Protein AF-A0A1M6MNE1-F1 (afdb_monomer_lite)

Organism: NCBI:txid198092

Secondary structure (DSSP, 8-state):
----PPPPP--SPPPEEEEEEE-TT--HHHHHHHHHHHHHHHHHH--EEEE-GGG-EEEEE-HHHHHHHHHHHHHHTTTSSEEEEEEE---------S--SHHHHHHTS-GGGGEEEEEEEEE-GGG-EEEEEEEEEE-HHHHHHHH-GGG-STTHHHHHHHHHHHHHHHT----SS-EEEE--GGGGGG--TTEEEEE-GGGGGS--SS--EEE---HHHHHTS-GGG--SSEEEEE--GGGGGS-HHHHHHH-GGGEEEE---SHHHHHHHHHTT--EE-SHHHHHHHHHHHTS--

Foldseek 3Di:
DDPDDDDDDDDQAQKKKKKKAAAPPADVVLLVVLVVLLVVLCVPQNWDWDADPPSMIMTTHHPVSNVSSVVVNCVSCPPHRMDIDIGRPPPPPPPCPPPVDLLVLLVVDDLVQQKDKWFKWFADPPRDIDGQAIEIFGDLVSSCVSSDPVQPDPPSSVVSRQSSLLVCQQPDDDDPGQYEYAHEPVSPPRHDLSYAYEYEPVCQVPPDPHAHEYEAPDPVSLVVDQLLPRDHQAYEYEDDPCCVVDDLCSLVSNPQCRYAYEQQADDVSVVVSVVSVHGIYTHDVSVVSNVVVVPDDD

Radius of gyration: 25.52 Å; chains: 1; bounding box: 68×72×62 Å

Sequence (298 aa):
MIPVTHPAHEGPPPLGALLFRPGPGLAPEAHRVARALMEDAARNRGGRVSPEEGGTWRLVAAPPALDMARRTLSAVLHGRDAALVTEALASPAPEKPENSGPEALLRALPVESLLERRAILGFGPGGMPRPAGWRVLPSRKAIASALGKAWEGEPWQAHGWAVVARRAAERAAPEDAPLHLDLLPEALATTAPNLLPVLPPRALARPPAMPFAVDGPGLAALEMIDPANLPGLALHLAHDPALEALPADFWRALGPARVVLEGVADRAALEWGLAQGFARFTGPQADRLLAALRQRPR

pLDDT: mean 82.25, std 13.98, range [32.25, 94.12]

Structure (mmCIF, N/CA/C/O backbone):
data_AF-A0A1M6MNE1-F1
#
_entry.id   AF-A0A1M6MNE1-F1
#
loop_
_atom_site.group_PDB
_atom_site.id
_atom_site.type_symbol
_atom_site.label_atom_id
_atom_site.label_alt_id
_atom_site.label_comp_id
_atom_site.label_asym_id
_atom_site.label_entity_id
_atom_site.label_seq_id
_atom_site.pdbx_PDB_ins_code
_atom_site.Cartn_x
_atom_site.Cartn_y
_atom_site.Cartn_z
_atom_site.occupancy
_atom_site.B_iso_or_equiv
_atom_site.auth_seq_id
_atom_site.auth_comp_id
_atom_site.auth_asym_id
_atom_site.auth_atom_id
_atom_site.pdbx_PDB_model_num
ATOM 1 N N . MET A 1 1 ? -7.480 44.975 7.080 1.00 45.50 1 MET A N 1
ATOM 2 C CA . MET A 1 1 ? -7.764 43.534 7.257 1.00 45.50 1 MET A CA 1
ATOM 3 C C . MET A 1 1 ? -8.647 43.385 8.473 1.00 45.50 1 MET A C 1
ATOM 5 O O . MET A 1 1 ? -8.223 43.747 9.560 1.00 45.50 1 MET A O 1
ATOM 9 N N . ILE A 1 2 ? -9.883 42.948 8.267 1.00 32.25 2 ILE A N 1
ATOM 10 C CA . ILE A 1 2 ? -10.835 42.677 9.344 1.00 32.25 2 ILE A CA 1
ATOM 11 C C . ILE A 1 2 ? -10.605 41.216 9.759 1.00 32.25 2 ILE A C 1
ATOM 13 O O . ILE A 1 2 ? -10.602 40.361 8.871 1.00 32.25 2 ILE A O 1
ATOM 17 N N . PRO A 1 3 ? -10.371 40.899 11.044 1.00 34.59 3 PRO A N 1
ATOM 18 C CA . PRO A 1 3 ? -10.342 39.515 11.492 1.00 34.59 3 PRO A CA 1
ATOM 19 C C . PRO A 1 3 ? -11.753 38.942 11.340 1.00 34.59 3 PRO A C 1
ATOM 21 O O . PRO A 1 3 ? -12.695 39.395 11.986 1.00 34.59 3 PRO A O 1
ATOM 24 N N . VAL A 1 4 ? -11.901 37.980 10.433 1.00 33.91 4 VAL A N 1
ATOM 25 C CA . VAL A 1 4 ? -13.153 37.248 10.249 1.00 33.91 4 VAL A CA 1
ATOM 26 C C . VAL A 1 4 ? -13.301 36.306 11.437 1.00 33.91 4 VAL A C 1
ATOM 28 O O . VAL A 1 4 ? -12.525 35.368 11.610 1.00 33.91 4 VAL A O 1
ATOM 31 N N . THR A 1 5 ? -14.281 36.589 12.284 1.00 35.00 5 THR A N 1
ATOM 32 C CA . THR A 1 5 ? -14.744 35.688 13.332 1.00 35.00 5 THR A CA 1
ATOM 33 C C . THR A 1 5 ? -15.281 34.400 12.705 1.00 35.00 5 THR A C 1
ATOM 35 O O . THR A 1 5 ? -16.109 34.417 11.796 1.00 35.00 5 THR A O 1
ATOM 38 N N . HIS A 1 6 ? -14.753 33.279 13.194 1.00 37.25 6 HIS A N 1
ATOM 39 C CA . HIS A 1 6 ? -15.070 31.912 12.791 1.00 37.25 6 HIS A CA 1
ATOM 40 C C . HIS A 1 6 ? -16.574 31.585 12.896 1.00 37.25 6 HIS A C 1
ATOM 42 O O . HIS A 1 6 ? -17.157 31.823 13.956 1.00 37.25 6 HIS A O 1
ATOM 48 N N . PRO A 1 7 ? -17.191 30.937 11.887 1.00 41.22 7 PRO A N 1
ATOM 49 C CA . PRO A 1 7 ? -18.418 30.181 12.095 1.00 41.22 7 PRO A CA 1
ATOM 50 C C . PRO A 1 7 ? -18.105 28.858 12.814 1.00 41.22 7 PRO A C 1
ATOM 52 O O . PRO A 1 7 ? -17.057 28.241 12.611 1.00 41.22 7 PRO A O 1
ATOM 55 N N . ALA A 1 8 ? -19.017 28.485 13.707 1.00 39.22 8 ALA A N 1
ATOM 56 C CA . ALA A 1 8 ? -18.878 27.454 14.721 1.00 39.22 8 ALA A CA 1
ATOM 57 C C . ALA A 1 8 ? -18.531 26.051 14.191 1.00 39.22 8 ALA A C 1
ATOM 59 O O . ALA A 1 8 ? -18.945 25.624 13.117 1.00 39.22 8 ALA A O 1
ATOM 60 N N . HIS A 1 9 ? -17.778 25.350 15.038 1.00 42.25 9 HIS A N 1
ATOM 61 C CA . HIS A 1 9 ? -17.437 23.938 14.987 1.00 42.25 9 HIS A CA 1
ATOM 62 C C . HIS A 1 9 ? -18.661 23.020 14.888 1.00 42.25 9 HIS A C 1
ATOM 64 O O . HIS A 1 9 ? -19.526 23.059 15.756 1.00 42.25 9 HIS A O 1
ATOM 70 N N . GLU A 1 10 ? -18.621 22.059 13.969 1.00 39.00 10 GLU A N 1
ATOM 71 C CA . GLU A 1 10 ? -19.207 20.742 14.221 1.00 39.00 10 GLU A CA 1
ATOM 72 C C . GLU A 1 10 ? -18.045 19.755 14.349 1.00 39.00 10 GLU A C 1
ATOM 74 O O . GLU A 1 10 ? -17.409 19.366 13.368 1.00 39.00 10 GLU A O 1
ATOM 79 N N . GLY A 1 11 ? -17.685 19.445 15.597 1.00 48.72 11 GLY A N 1
ATOM 80 C CA . GLY A 1 11 ? -16.733 18.384 15.918 1.00 48.72 11 GLY A CA 1
ATOM 81 C C . GLY A 1 11 ? -17.265 17.002 15.510 1.00 48.72 11 GLY A C 1
ATOM 82 O O . GLY A 1 11 ? -18.372 16.898 14.976 1.00 48.72 11 GLY A O 1
ATOM 83 N N . PRO A 1 12 ? -16.506 15.915 15.754 1.00 53.56 12 PRO A N 1
ATOM 84 C CA . PRO A 1 12 ? -17.048 14.568 15.597 1.00 53.56 12 PRO A CA 1
ATOM 85 C C . PRO A 1 12 ? -18.380 14.466 16.358 1.00 53.56 12 PRO A C 1
ATOM 87 O O . PRO A 1 12 ? -18.472 14.993 17.472 1.00 53.56 12 PRO A O 1
ATOM 90 N N . PRO A 1 13 ? -19.418 13.844 15.764 1.00 57.91 13 PRO A N 1
ATOM 91 C CA . PRO A 1 13 ? -20.731 13.795 16.382 1.00 57.91 13 PRO A CA 1
ATOM 92 C C . PRO A 1 13 ? -20.594 13.157 17.767 1.00 57.91 13 PRO A C 1
ATOM 94 O O . PRO A 1 13 ? -19.872 12.161 17.899 1.00 57.91 13 PRO A O 1
ATOM 97 N N . PRO A 1 14 ? -21.245 13.722 18.795 1.00 68.31 14 PRO A N 1
ATOM 98 C CA . PRO A 1 14 ? -21.134 13.210 20.149 1.00 68.31 14 PRO A CA 1
ATOM 99 C C . PRO A 1 14 ? -21.486 11.722 20.157 1.00 68.31 14 PRO A C 1
ATOM 101 O O . PRO A 1 14 ? -22.489 11.297 19.573 1.00 68.31 14 PRO A O 1
ATOM 104 N N . LEU A 1 15 ? -20.625 10.918 20.783 1.00 78.44 15 LEU A N 1
ATOM 105 C CA . LEU A 1 15 ? -20.929 9.514 21.022 1.00 78.44 15 LEU A CA 1
ATOM 106 C C . LEU A 1 15 ? -22.104 9.446 21.999 1.00 78.44 15 LEU A C 1
ATOM 108 O O . LEU A 1 15 ? -22.145 10.181 22.982 1.00 78.44 15 LEU A O 1
ATOM 112 N N . GLY A 1 16 ? -23.051 8.555 21.738 1.00 84.00 16 GLY A N 1
ATOM 113 C CA . GLY A 1 16 ? -24.112 8.222 22.684 1.00 84.00 16 GLY A CA 1
ATOM 114 C C . GLY A 1 16 ? -23.910 6.818 23.241 1.00 84.00 16 GLY A C 1
ATOM 115 O O . GLY A 1 16 ? -23.095 6.041 22.728 1.00 84.00 16 GLY A O 1
ATOM 116 N N . ALA A 1 17 ? -24.678 6.477 24.270 1.00 88.62 17 ALA A N 1
ATOM 117 C CA . ALA A 1 17 ? -24.760 5.115 24.768 1.00 88.62 17 ALA A CA 1
ATOM 118 C C . ALA A 1 17 ? -26.183 4.563 24.628 1.00 88.62 17 ALA A C 1
ATOM 120 O O . ALA A 1 17 ? -27.170 5.233 24.928 1.00 88.62 17 ALA A O 1
ATOM 121 N N . LEU A 1 18 ? -26.280 3.310 24.192 1.00 90.25 18 LEU A N 1
ATOM 122 C CA . LEU A 1 18 ? -27.491 2.503 24.269 1.00 90.25 18 LEU A CA 1
ATOM 123 C C . LEU A 1 18 ? -27.262 1.403 25.304 1.00 90.25 18 LEU A C 1
ATOM 125 O O . LEU A 1 18 ? -26.374 0.564 25.144 1.00 90.25 18 LEU A O 1
ATOM 129 N N . LEU A 1 19 ? -28.069 1.415 26.357 1.00 91.12 19 LEU A N 1
ATOM 130 C CA . LEU A 1 19 ? -28.099 0.388 27.385 1.00 91.12 19 LEU A CA 1
ATOM 131 C C . LEU A 1 19 ? -29.235 -0.590 27.113 1.00 91.12 19 LEU A C 1
ATOM 133 O O . LEU A 1 19 ? -30.391 -0.195 26.954 1.00 91.12 19 LEU A O 1
ATOM 137 N N . PHE A 1 20 ? -28.895 -1.871 27.121 1.00 91.12 20 PHE A N 1
ATOM 138 C CA . PHE A 1 20 ? -29.834 -2.979 27.114 1.00 91.12 20 PHE A CA 1
ATOM 139 C C . PHE A 1 20 ? -29.844 -3.628 28.498 1.00 91.12 20 PHE A C 1
ATOM 141 O O . PHE A 1 20 ? -28.834 -4.187 28.931 1.00 91.12 20 PHE A O 1
ATOM 148 N N . ARG A 1 21 ? -30.989 -3.553 29.183 1.00 90.56 21 ARG A N 1
ATOM 149 C CA . ARG A 1 21 ? -31.213 -4.164 30.498 1.00 90.56 21 ARG A CA 1
ATOM 150 C C . ARG A 1 21 ? -32.190 -5.335 30.346 1.00 90.56 21 ARG A C 1
ATOM 152 O O . ARG A 1 21 ? -33.351 -5.086 30.002 1.00 90.56 21 ARG A O 1
ATOM 159 N N . PRO A 1 22 ? -31.756 -6.589 30.558 1.00 87.69 22 PRO A N 1
ATOM 160 C CA . PRO A 1 22 ? -32.672 -7.723 30.554 1.00 87.69 22 PRO A CA 1
ATOM 161 C C . PRO A 1 22 ? -33.594 -7.652 31.781 1.00 87.69 22 PRO A C 1
ATOM 163 O O . PRO A 1 22 ? -33.134 -7.367 32.885 1.00 87.69 22 PRO A O 1
ATOM 166 N N . GLY A 1 23 ? -34.891 -7.889 31.596 1.00 85.44 23 GLY A N 1
ATOM 167 C CA . GLY A 1 23 ? -35.832 -8.056 32.701 1.00 85.44 23 GLY A CA 1
ATOM 168 C C . GLY A 1 23 ? -35.730 -9.453 33.329 1.00 85.44 23 GLY A C 1
ATOM 169 O O . GLY A 1 23 ? -35.170 -10.369 32.715 1.00 85.44 23 GLY A O 1
ATOM 170 N N . PRO A 1 24 ? -36.263 -9.645 34.549 1.00 78.38 24 PRO A N 1
ATOM 171 C CA . PRO A 1 24 ? -36.166 -10.906 35.291 1.00 78.38 24 PRO A CA 1
ATOM 172 C C . PRO A 1 24 ? -36.763 -12.117 34.555 1.00 78.38 24 PRO A C 1
ATOM 174 O O . PRO A 1 24 ? -36.369 -13.247 34.838 1.00 78.38 24 PRO A O 1
ATOM 177 N N . GLY A 1 25 ? -37.686 -11.907 33.607 1.00 81.38 25 GLY A N 1
ATOM 178 C CA . GLY A 1 25 ? -38.293 -12.972 32.799 1.00 81.38 25 GLY A CA 1
ATOM 179 C C . GLY A 1 25 ? -37.662 -13.199 31.420 1.00 81.38 25 GLY A C 1
ATOM 180 O O . GLY A 1 25 ? -38.217 -13.957 30.617 1.00 81.38 25 GLY A O 1
ATOM 181 N N . LEU A 1 26 ? -36.554 -12.528 31.080 1.00 85.88 26 LEU A N 1
ATOM 182 C CA . LEU A 1 26 ? -35.990 -12.627 29.736 1.00 85.88 26 LEU A CA 1
ATOM 183 C C . LEU A 1 26 ? -35.306 -13.984 29.505 1.00 85.88 26 LEU A C 1
ATOM 185 O O . LEU A 1 26 ? -34.365 -14.356 30.199 1.00 85.88 26 LEU A O 1
ATOM 189 N N . ALA A 1 27 ? -35.741 -14.701 28.465 1.00 85.81 27 ALA A N 1
ATOM 190 C CA . ALA A 1 27 ? -35.130 -15.969 28.077 1.00 85.81 27 ALA A CA 1
ATOM 191 C C . ALA A 1 27 ? -33.634 -15.796 27.710 1.00 85.81 27 ALA A C 1
ATOM 193 O O . ALA A 1 27 ? -33.297 -14.844 26.990 1.00 85.81 27 ALA A O 1
ATOM 194 N N . PRO A 1 28 ? -32.739 -16.727 28.105 1.00 85.81 28 PRO A N 1
ATOM 195 C CA . PRO A 1 28 ? -31.307 -16.664 27.785 1.00 85.81 28 PRO A CA 1
ATOM 196 C C . PRO A 1 28 ? -31.010 -16.533 26.285 1.00 85.81 28 PRO A C 1
ATOM 198 O O . PRO A 1 28 ? -30.041 -15.886 25.883 1.00 85.81 28 PRO A O 1
ATOM 201 N N . GLU A 1 29 ? -31.851 -17.116 25.430 1.00 87.69 29 GLU A N 1
ATOM 202 C CA . GLU A 1 29 ? -31.762 -16.992 23.975 1.00 87.69 29 GLU A CA 1
ATOM 203 C C . GLU A 1 29 ? -31.942 -15.541 23.526 1.00 87.69 29 GLU A C 1
ATOM 205 O O . GLU A 1 29 ? -31.147 -15.047 22.729 1.00 87.69 29 GLU A O 1
ATOM 210 N N . ALA A 1 30 ? -32.939 -14.838 24.070 1.00 84.56 30 ALA A N 1
ATOM 211 C CA . ALA A 1 30 ? -33.205 -13.442 23.732 1.00 84.56 30 ALA A CA 1
ATOM 212 C C . ALA A 1 30 ? -32.068 -12.525 24.208 1.00 84.56 30 ALA A C 1
ATOM 214 O O . ALA A 1 30 ? -31.693 -11.592 23.500 1.00 84.56 30 ALA A O 1
ATOM 215 N N . HIS A 1 31 ? -31.452 -12.840 25.353 1.00 85.75 31 HIS A N 1
ATOM 216 C CA . HIS A 1 31 ? -30.249 -12.155 25.838 1.00 85.75 31 HIS A CA 1
ATOM 217 C C . HIS A 1 31 ? -29.061 -12.343 24.886 1.00 85.75 31 HIS A C 1
ATOM 219 O O . HIS A 1 31 ? -28.411 -11.367 24.507 1.00 85.75 31 HIS A O 1
ATOM 225 N N . ARG A 1 32 ? -28.798 -13.580 24.438 1.00 90.06 32 ARG A N 1
ATOM 226 C CA . ARG A 1 32 ? -27.724 -13.875 23.470 1.00 90.06 32 ARG A CA 1
ATOM 227 C C . ARG A 1 32 ? -27.941 -13.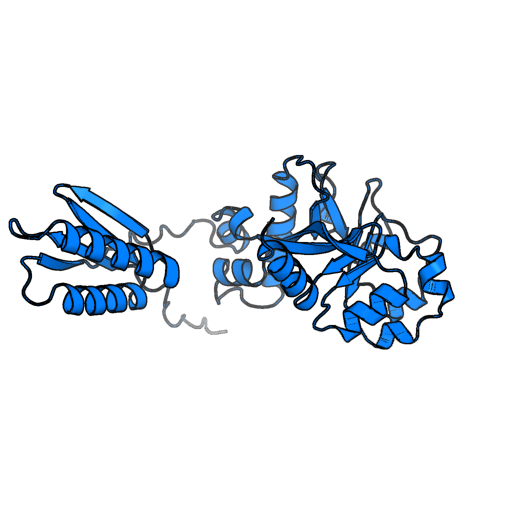158 22.138 1.00 90.06 32 ARG A C 1
ATOM 229 O O . ARG A 1 32 ? -26.989 -12.604 21.591 1.00 90.06 32 ARG A O 1
ATOM 236 N N . VAL A 1 33 ? -29.179 -13.132 21.644 1.00 89.94 33 VAL A N 1
ATOM 237 C CA . VAL A 1 33 ? -29.527 -12.421 20.406 1.00 89.94 33 VAL A CA 1
ATOM 238 C C . VAL A 1 33 ? -29.339 -10.913 20.572 1.00 89.94 33 VAL A C 1
ATOM 240 O O . VAL A 1 33 ? -28.713 -10.290 19.718 1.00 89.94 33 VAL A O 1
ATOM 243 N N . ALA A 1 34 ? -29.797 -10.325 21.681 1.00 87.94 34 ALA A N 1
ATOM 244 C CA . ALA A 1 34 ? -29.609 -8.899 21.950 1.00 87.94 34 ALA A CA 1
ATOM 245 C C . ALA A 1 34 ? -28.122 -8.510 21.973 1.00 87.94 34 ALA A C 1
ATOM 247 O O . ALA A 1 34 ? -27.717 -7.543 21.325 1.00 87.94 34 ALA A O 1
ATOM 248 N N . ARG A 1 35 ? -27.287 -9.319 22.637 1.00 91.56 35 ARG A N 1
ATOM 249 C CA . ARG A 1 35 ? -25.831 -9.139 22.646 1.00 91.56 35 ARG A CA 1
ATOM 250 C C . ARG A 1 35 ? -25.240 -9.195 21.235 1.00 91.56 35 ARG A C 1
ATOM 252 O O . ARG A 1 35 ? -24.494 -8.293 20.861 1.00 91.56 35 ARG A O 1
ATOM 259 N N . ALA A 1 36 ? -25.581 -10.221 20.455 1.00 91.75 36 ALA A N 1
ATOM 260 C CA . ALA A 1 36 ? -25.059 -10.391 19.099 1.00 91.75 36 ALA A CA 1
ATOM 261 C C . ALA A 1 36 ? -25.405 -9.195 18.196 1.00 91.75 36 ALA A C 1
ATOM 263 O O . ALA A 1 36 ? -24.564 -8.740 17.426 1.00 91.75 36 ALA A O 1
ATOM 264 N N . LEU A 1 37 ? -26.611 -8.636 18.340 1.00 91.19 37 LEU A N 1
ATOM 265 C CA . LEU A 1 37 ? -27.045 -7.449 17.599 1.00 91.19 37 LEU A CA 1
ATOM 266 C C . LEU A 1 37 ? -26.276 -6.182 17.999 1.00 91.19 37 LEU A C 1
ATOM 268 O O . LEU A 1 37 ? -25.942 -5.370 17.137 1.00 91.19 37 LEU A O 1
ATOM 272 N N . MET A 1 38 ? -25.965 -6.007 19.287 1.00 90.44 38 MET A N 1
ATOM 273 C CA . MET A 1 38 ? -25.132 -4.889 19.749 1.00 90.44 38 MET A CA 1
ATOM 274 C C . MET A 1 38 ? -23.690 -5.015 19.242 1.00 90.44 38 MET A C 1
ATOM 276 O O . MET A 1 38 ? -23.106 -4.024 18.801 1.00 90.44 38 MET A O 1
ATOM 280 N N . GLU A 1 39 ? -23.120 -6.224 19.276 1.00 92.31 39 GLU A N 1
ATOM 281 C CA . GLU A 1 39 ? -21.768 -6.499 18.769 1.00 92.31 39 GLU A CA 1
ATOM 282 C C . GLU A 1 39 ? -21.679 -6.300 17.248 1.00 92.31 39 GLU A C 1
ATOM 284 O O . GLU A 1 39 ? -20.703 -5.726 16.759 1.00 92.31 39 GLU A O 1
ATOM 289 N N . ASP A 1 40 ? -22.706 -6.713 16.500 1.00 90.38 40 ASP A N 1
ATOM 290 C CA . ASP A 1 40 ? -22.797 -6.488 15.055 1.00 90.38 40 ASP A CA 1
ATOM 291 C C . ASP A 1 40 ? -22.893 -4.993 14.715 1.00 90.38 40 ASP A C 1
ATOM 293 O O . ASP A 1 40 ? -22.165 -4.498 13.848 1.00 90.38 40 ASP A O 1
ATOM 297 N N . ALA A 1 41 ? -23.707 -4.237 15.462 1.00 85.88 41 ALA A N 1
ATOM 298 C CA . ALA A 1 41 ? -23.804 -2.791 15.296 1.00 85.88 41 ALA A CA 1
ATOM 299 C C . ALA A 1 41 ? -22.460 -2.085 15.544 1.00 85.88 41 ALA A C 1
ATOM 301 O O . ALA A 1 41 ? -22.058 -1.240 14.739 1.00 85.88 41 ALA A O 1
ATOM 302 N N . ALA A 1 42 ? -21.735 -2.468 16.602 1.00 85.69 42 ALA A N 1
ATOM 303 C CA . ALA A 1 42 ? -20.398 -1.945 16.885 1.00 85.69 42 ALA A CA 1
ATOM 304 C C . ALA A 1 42 ? -19.384 -2.298 15.785 1.00 85.69 42 ALA A C 1
ATOM 306 O O . ALA A 1 42 ? -18.596 -1.443 15.377 1.00 85.69 42 ALA A O 1
ATOM 307 N N . ARG A 1 43 ? -19.418 -3.532 15.266 1.00 87.69 43 ARG A N 1
ATOM 308 C CA . ARG A 1 43 ? -18.492 -3.999 14.223 1.00 87.69 43 ARG A CA 1
ATOM 309 C C . ARG A 1 43 ? -18.717 -3.295 12.886 1.00 87.69 43 ARG A C 1
ATOM 311 O O . ARG A 1 43 ? -17.753 -2.877 12.252 1.00 87.69 43 ARG A O 1
ATOM 318 N N . ASN A 1 44 ? -19.973 -3.156 12.462 1.00 80.38 44 ASN A N 1
ATOM 319 C CA . ASN A 1 44 ? -20.308 -2.668 11.121 1.00 80.38 44 ASN A CA 1
ATOM 320 C C . ASN A 1 44 ? -20.349 -1.139 11.014 1.00 80.38 44 ASN A C 1
ATOM 322 O O . ASN A 1 44 ? -20.185 -0.594 9.922 1.00 80.38 44 ASN A O 1
ATOM 326 N N . ARG A 1 45 ? -20.608 -0.430 12.120 1.00 78.50 45 ARG A N 1
ATOM 327 C CA . ARG A 1 45 ? -20.809 1.032 12.120 1.00 78.50 45 ARG A CA 1
ATOM 328 C C . ARG A 1 45 ? -19.882 1.783 13.075 1.00 78.50 45 ARG A C 1
ATOM 330 O O . ARG A 1 45 ? -19.992 3.003 13.178 1.00 78.50 45 ARG A O 1
ATOM 337 N N . GLY A 1 46 ? -18.953 1.070 13.709 1.00 75.62 46 GLY A N 1
ATOM 338 C CA . GLY A 1 46 ? -18.051 1.613 14.714 1.00 75.62 46 GLY A CA 1
ATOM 339 C C . GLY A 1 46 ? -18.729 1.730 16.077 1.00 75.62 46 GLY A C 1
ATOM 340 O O . GLY A 1 46 ? -19.903 2.079 16.189 1.00 75.62 46 GLY A O 1
ATOM 341 N N . GLY A 1 47 ? -17.977 1.429 17.129 1.00 87.75 47 GLY A N 1
ATOM 342 C CA . GLY A 1 47 ? -18.443 1.492 18.508 1.00 87.75 47 GLY A CA 1
ATOM 343 C C . GLY A 1 47 ? -17.778 0.435 19.377 1.00 87.75 47 GLY A C 1
ATOM 344 O O . GLY A 1 47 ? -16.943 -0.345 18.914 1.00 87.75 47 GLY A O 1
ATOM 345 N N . ARG A 1 48 ? -18.160 0.405 20.650 1.00 89.75 48 ARG A N 1
ATOM 346 C CA . ARG A 1 48 ? -17.696 -0.591 21.616 1.00 89.75 48 ARG A CA 1
ATOM 347 C C . ARG A 1 48 ? -18.878 -1.113 22.415 1.00 89.75 48 ARG A C 1
ATOM 349 O O . ARG A 1 48 ? -19.694 -0.330 22.893 1.00 89.75 48 ARG A O 1
ATOM 356 N N . VAL A 1 49 ? -18.935 -2.431 22.564 1.00 90.94 49 VAL A N 1
ATOM 357 C CA . VAL A 1 49 ? -19.866 -3.100 23.472 1.00 90.94 49 VAL A CA 1
ATOM 358 C C . VAL A 1 49 ? -19.114 -3.496 24.734 1.00 90.94 49 VAL A C 1
ATOM 360 O O . VAL A 1 49 ? -18.027 -4.070 24.647 1.00 90.94 49 VAL A O 1
ATOM 363 N N . SER A 1 50 ? -19.678 -3.192 25.898 1.00 90.94 50 SER A N 1
ATOM 364 C CA . SER A 1 50 ? -19.165 -3.635 27.193 1.00 90.94 50 SER A CA 1
ATOM 365 C C . SER A 1 50 ? -20.282 -4.262 28.029 1.00 90.94 50 SER A C 1
ATOM 367 O O . SER A 1 50 ? -21.415 -3.770 27.999 1.00 90.94 50 SER A O 1
ATOM 369 N N . PRO A 1 51 ? -19.992 -5.353 28.757 1.00 90.94 51 PRO A N 1
ATOM 370 C CA . PRO A 1 51 ? -20.887 -5.829 29.798 1.00 90.94 51 PRO A CA 1
ATOM 371 C C . PRO A 1 51 ? -20.872 -4.851 30.980 1.00 90.94 51 PRO A C 1
ATOM 373 O O . PRO A 1 51 ? -19.840 -4.255 31.284 1.00 90.94 51 PRO A O 1
ATOM 376 N N . GLU A 1 52 ? -22.016 -4.718 31.634 1.00 87.25 52 GLU A N 1
ATOM 377 C CA . GLU A 1 52 ? -22.222 -3.993 32.889 1.00 87.25 52 GLU A CA 1
ATOM 378 C C . GLU A 1 52 ? -22.761 -4.979 33.944 1.00 87.25 52 GLU A C 1
ATOM 380 O O . GLU A 1 52 ? -23.080 -6.138 33.643 1.00 87.25 52 GLU A O 1
ATOM 385 N N . GLU A 1 53 ? -22.877 -4.536 35.195 1.00 80.88 53 GLU A N 1
ATOM 386 C CA . GLU A 1 53 ? -23.430 -5.363 36.270 1.00 80.88 53 GLU A CA 1
ATOM 387 C C . GLU A 1 53 ? -24.872 -5.830 35.972 1.00 80.88 53 GLU A C 1
ATOM 389 O O . GLU A 1 53 ? -25.650 -5.189 35.255 1.00 80.88 53 GLU A O 1
ATOM 394 N N . GLY A 1 54 ? -25.235 -7.001 36.505 1.00 80.06 54 GLY A N 1
ATOM 395 C CA . GLY A 1 54 ? -26.587 -7.556 36.367 1.00 80.06 54 GLY A CA 1
ATOM 396 C C . GLY A 1 54 ? -26.951 -8.051 34.960 1.00 80.06 54 GLY A C 1
ATOM 397 O O . GLY A 1 54 ? -28.130 -8.124 34.628 1.00 80.06 54 GLY A O 1
ATOM 398 N N . GLY A 1 55 ? -25.969 -8.373 34.108 1.00 82.56 55 GLY A N 1
ATOM 399 C CA . GLY A 1 55 ? -26.218 -8.879 32.747 1.00 82.56 55 GLY A CA 1
ATOM 400 C C . GLY A 1 55 ? -26.635 -7.799 31.741 1.00 82.56 55 GLY A C 1
ATOM 401 O O . GLY A 1 55 ? -27.036 -8.119 30.616 1.00 82.56 55 GLY A O 1
ATOM 402 N N . THR A 1 56 ? -26.521 -6.532 32.139 1.00 87.88 56 THR A N 1
ATOM 403 C CA . THR A 1 56 ? -26.736 -5.361 31.291 1.00 87.88 56 THR A CA 1
ATOM 404 C C . THR A 1 56 ? -25.622 -5.255 30.252 1.00 87.88 56 THR A C 1
ATOM 406 O O . THR A 1 56 ? -24.468 -5.593 30.515 1.00 87.88 56 THR A O 1
ATOM 409 N N . TRP A 1 57 ? -25.958 -4.765 29.062 1.00 89.94 57 TRP A N 1
ATOM 410 C CA . TRP A 1 57 ? -24.985 -4.484 28.010 1.00 89.94 57 TRP A CA 1
ATOM 411 C C . TRP A 1 57 ? -25.049 -3.020 27.606 1.00 89.94 57 TRP A C 1
ATOM 413 O O . TRP A 1 57 ? -26.133 -2.446 27.483 1.00 89.94 57 TRP A O 1
ATOM 423 N N . ARG A 1 58 ? -23.883 -2.426 27.358 1.00 92.19 58 ARG A N 1
ATOM 424 C CA . ARG A 1 58 ? -23.743 -1.043 26.907 1.00 92.19 58 ARG A CA 1
ATOM 425 C C . ARG A 1 58 ? -23.088 -1.001 25.538 1.00 92.19 58 ARG A C 1
ATOM 427 O O . ARG A 1 58 ? -22.002 -1.540 25.362 1.00 92.19 58 ARG A O 1
ATOM 434 N N . LEU A 1 59 ? -23.735 -0.343 24.582 1.00 90.25 59 LEU A N 1
ATOM 435 C CA . LEU A 1 59 ? -23.166 0.008 23.283 1.00 90.25 59 LEU A CA 1
ATOM 436 C C . LEU A 1 59 ? -22.843 1.500 23.285 1.00 90.25 59 LEU A C 1
ATOM 438 O O . LEU A 1 59 ? -23.755 2.316 23.385 1.00 90.25 59 LEU A O 1
ATOM 442 N N . VAL A 1 60 ? -21.568 1.849 23.133 1.00 90.62 60 VAL A N 1
ATOM 443 C CA . VAL A 1 60 ? -21.111 3.230 22.926 1.00 90.62 60 VAL A CA 1
ATOM 444 C C . VAL A 1 60 ? -20.747 3.404 21.459 1.00 90.62 60 VAL A C 1
ATOM 446 O O . VAL A 1 60 ? -19.837 2.729 20.970 1.00 90.62 60 VAL A O 1
ATOM 449 N N . ALA A 1 61 ? -21.464 4.269 20.743 1.00 87.44 61 ALA A N 1
ATOM 450 C CA . ALA A 1 61 ? -21.292 4.439 19.301 1.00 87.44 61 ALA A CA 1
ATOM 451 C C . ALA A 1 61 ? -21.782 5.810 18.801 1.00 87.44 61 ALA A C 1
ATOM 453 O O . ALA A 1 61 ? -22.374 6.592 19.546 1.00 87.44 61 ALA A O 1
ATOM 454 N N . ALA A 1 62 ? -21.538 6.099 17.520 1.00 84.06 62 ALA A N 1
ATOM 455 C CA . ALA A 1 62 ? -22.089 7.278 16.854 1.00 84.06 62 ALA A CA 1
ATOM 456 C C . ALA A 1 62 ? -23.619 7.147 16.656 1.00 84.06 62 ALA A C 1
ATOM 458 O O . ALA A 1 62 ? -24.118 6.020 16.536 1.00 84.06 62 ALA A O 1
ATOM 459 N N . PRO A 1 63 ? -24.374 8.261 16.539 1.00 84.38 63 PRO A N 1
ATOM 460 C CA . PRO A 1 63 ? -25.841 8.237 16.474 1.00 84.38 63 PRO A CA 1
ATOM 461 C C . PRO A 1 63 ? -26.446 7.258 15.445 1.00 84.38 63 PRO A C 1
ATOM 463 O O . PRO A 1 63 ? -27.347 6.505 15.820 1.00 84.38 63 PRO A O 1
ATOM 466 N N . PRO A 1 64 ? -25.922 7.130 14.203 1.00 81.50 64 PRO A N 1
ATOM 467 C CA . PRO A 1 64 ? -26.479 6.185 13.228 1.00 81.50 64 PRO A CA 1
ATOM 468 C C . PRO A 1 64 ? -26.393 4.713 13.663 1.00 81.50 64 PRO A C 1
ATOM 470 O O . PRO A 1 64 ? -27.272 3.913 13.335 1.00 81.50 64 PRO A O 1
ATOM 473 N N . ALA A 1 65 ? -25.338 4.344 14.397 1.00 83.12 65 ALA A N 1
ATOM 474 C CA . ALA A 1 65 ? -25.151 2.990 14.914 1.00 83.12 65 ALA A CA 1
ATOM 475 C C . ALA A 1 65 ? -26.118 2.700 16.070 1.00 83.12 65 ALA A C 1
ATOM 477 O O . ALA A 1 65 ? -26.707 1.619 16.123 1.00 83.12 65 ALA A O 1
ATOM 478 N N . LEU A 1 66 ? -26.331 3.683 16.952 1.00 86.94 66 LEU A N 1
ATOM 479 C CA . LEU A 1 66 ? -27.279 3.584 18.065 1.00 86.94 66 LEU A CA 1
ATOM 480 C C . LEU A 1 66 ? -28.723 3.484 17.566 1.00 86.94 66 LEU A C 1
ATOM 482 O O . LEU A 1 66 ? -29.475 2.640 18.048 1.00 86.94 66 LEU A O 1
ATOM 486 N N . ASP A 1 67 ? -29.099 4.279 16.562 1.00 85.38 67 ASP A N 1
ATOM 487 C CA . ASP A 1 67 ? -30.440 4.241 15.968 1.00 85.38 67 ASP A CA 1
ATOM 488 C C . ASP A 1 67 ? -30.739 2.911 15.275 1.00 85.38 67 ASP A C 1
ATOM 490 O O . ASP A 1 67 ? -31.869 2.412 15.315 1.00 85.38 67 ASP A O 1
ATOM 494 N N . MET A 1 68 ? -29.737 2.329 14.614 1.00 86.12 68 MET A N 1
ATOM 495 C CA . MET A 1 68 ? -29.846 0.996 14.030 1.00 86.12 68 MET A CA 1
ATOM 496 C C . MET A 1 68 ? -30.010 -0.059 15.125 1.00 86.12 68 MET A C 1
ATOM 498 O O . MET A 1 68 ? -30.993 -0.797 15.102 1.00 86.12 68 MET A O 1
ATOM 502 N N . ALA A 1 69 ? -29.100 -0.087 16.104 1.00 88.12 69 ALA A N 1
ATOM 503 C CA . ALA A 1 69 ? -29.145 -1.042 17.208 1.00 88.12 69 ALA A CA 1
ATOM 504 C C . ALA A 1 69 ? -30.480 -0.967 17.959 1.00 88.12 69 ALA A C 1
ATOM 506 O O . ALA A 1 69 ? -31.109 -1.997 18.188 1.00 88.12 69 ALA A O 1
ATOM 507 N N . ARG A 1 70 ? -30.967 0.245 18.257 1.00 90.06 70 ARG A N 1
ATOM 508 C CA . ARG A 1 70 ? -32.261 0.465 18.911 1.00 90.06 70 ARG A CA 1
ATOM 509 C C . ARG A 1 70 ? -33.409 -0.116 18.093 1.00 90.06 70 ARG A C 1
ATOM 511 O O . ARG A 1 70 ? -34.196 -0.877 18.640 1.00 90.06 70 ARG A O 1
ATOM 518 N N . ARG A 1 71 ? -33.501 0.199 16.795 1.00 89.25 71 ARG A N 1
ATOM 519 C CA . ARG A 1 71 ? -34.581 -0.316 15.932 1.00 89.25 71 ARG A CA 1
ATOM 520 C C . ARG A 1 71 ? -34.576 -1.838 15.857 1.00 89.25 71 ARG A C 1
ATOM 522 O O . ARG A 1 71 ? -35.627 -2.452 16.023 1.00 89.25 71 ARG A O 1
ATOM 529 N N . THR A 1 72 ? -33.407 -2.441 15.652 1.00 88.75 72 THR A N 1
ATOM 530 C CA . THR A 1 72 ? -33.289 -3.897 15.535 1.00 88.75 72 THR A CA 1
ATOM 531 C C . THR A 1 72 ? -33.601 -4.593 16.859 1.00 88.75 72 THR A C 1
ATOM 533 O O . THR A 1 72 ? -34.352 -5.565 16.875 1.00 88.75 72 THR A O 1
ATOM 536 N N . LEU A 1 73 ? -33.101 -4.067 17.982 1.00 88.56 73 LEU A N 1
ATOM 537 C CA . LEU A 1 73 ? -33.400 -4.604 19.311 1.00 88.56 73 LEU A CA 1
ATOM 538 C C . LEU A 1 73 ? -34.881 -4.455 19.661 1.00 88.56 73 LEU A C 1
ATOM 540 O O . LEU A 1 73 ? -35.481 -5.420 20.117 1.00 88.56 73 LEU A O 1
ATOM 544 N N . SER A 1 74 ? -35.500 -3.302 19.397 1.00 87.38 74 SER A N 1
ATOM 545 C CA . SER A 1 74 ? -36.937 -3.105 19.628 1.00 87.38 74 SER A CA 1
ATOM 546 C C . SER A 1 74 ? -37.802 -4.051 18.794 1.00 87.38 74 SER A C 1
ATOM 548 O O . SER A 1 74 ? -38.822 -4.521 19.291 1.00 87.38 74 SER A O 1
ATOM 550 N N . ALA A 1 75 ? -37.403 -4.352 17.555 1.00 87.69 75 ALA A N 1
ATOM 551 C CA . ALA A 1 75 ? -38.120 -5.297 16.702 1.00 87.69 75 ALA A CA 1
ATOM 552 C C . ALA A 1 75 ? -37.997 -6.743 17.212 1.00 87.69 75 ALA A C 1
ATOM 554 O O . ALA A 1 75 ? -38.987 -7.467 17.272 1.00 87.69 75 ALA A O 1
ATOM 555 N N . VAL A 1 76 ? -36.792 -7.158 17.609 1.00 85.19 76 VAL A N 1
ATOM 556 C CA . VAL A 1 76 ? -36.509 -8.536 18.049 1.00 85.19 76 VAL A CA 1
ATOM 557 C C . VAL A 1 76 ? -37.020 -8.816 19.464 1.00 85.19 76 VAL A C 1
ATOM 559 O O . VAL A 1 76 ? -37.430 -9.935 19.771 1.00 85.19 76 VAL A O 1
ATOM 562 N N . LEU A 1 77 ? -37.014 -7.803 20.329 1.00 84.81 77 LEU A N 1
ATOM 563 C CA . LEU A 1 77 ? -37.432 -7.904 21.728 1.00 84.81 77 LEU A CA 1
ATOM 564 C C . LEU A 1 77 ? -38.881 -7.451 21.948 1.00 84.81 77 LEU A C 1
ATOM 566 O O . LEU A 1 77 ? -39.299 -7.285 23.092 1.00 84.81 77 LEU A O 1
ATOM 570 N N . HIS A 1 78 ? -39.659 -7.243 20.883 1.00 83.69 78 HIS A N 1
ATOM 571 C CA . HIS A 1 78 ? -41.044 -6.801 20.998 1.00 83.69 78 HIS A CA 1
ATOM 572 C C . HIS A 1 78 ? -41.863 -7.756 21.888 1.00 83.69 78 HIS A C 1
ATOM 574 O O . HIS A 1 78 ? -41.873 -8.968 21.669 1.00 83.69 78 HIS A O 1
ATOM 580 N N . GLY A 1 79 ? -42.520 -7.212 22.918 1.00 76.81 79 GLY A N 1
ATOM 581 C CA . GLY A 1 79 ? -43.303 -7.989 23.888 1.00 76.81 79 GLY A CA 1
ATOM 582 C C . GLY A 1 79 ? -42.482 -8.820 24.886 1.00 76.81 79 GLY A C 1
ATOM 583 O O . GLY A 1 79 ? -43.058 -9.624 25.616 1.00 76.81 79 GLY A O 1
ATOM 584 N N . ARG A 1 80 ? -41.153 -8.662 24.928 1.00 81.19 80 ARG A N 1
ATOM 585 C CA . ARG A 1 80 ? -40.276 -9.296 25.924 1.00 81.19 80 ARG A CA 1
ATOM 586 C C . ARG A 1 80 ? -40.012 -8.342 27.088 1.00 81.19 80 ARG A C 1
ATOM 588 O O . ARG A 1 80 ? -40.008 -7.127 26.917 1.00 81.19 80 ARG A O 1
ATOM 595 N N . ASP A 1 81 ? -39.734 -8.912 28.255 1.00 79.62 81 ASP A N 1
ATOM 596 C CA . ASP A 1 81 ? -39.339 -8.173 29.456 1.00 79.62 81 ASP A CA 1
ATOM 597 C C . ASP A 1 81 ? -37.887 -7.675 29.316 1.00 79.62 81 ASP A C 1
ATOM 599 O O . ASP A 1 81 ? -36.931 -8.348 29.700 1.00 79.62 81 ASP A O 1
ATOM 603 N N . ALA A 1 82 ? -37.706 -6.544 28.632 1.00 80.94 82 ALA A N 1
ATOM 604 C CA . ALA A 1 82 ? -36.415 -5.900 28.414 1.00 80.94 82 ALA A CA 1
ATOM 605 C C . ALA A 1 82 ? -36.580 -4.383 28.278 1.00 80.94 82 ALA A C 1
ATOM 607 O O . ALA A 1 82 ? -37.522 -3.902 27.645 1.00 80.94 82 ALA A O 1
ATOM 608 N N . ALA A 1 83 ? -35.623 -3.626 28.816 1.00 82.38 83 ALA A N 1
ATOM 609 C CA . ALA A 1 83 ? -35.591 -2.173 28.700 1.00 82.38 83 ALA A CA 1
ATOM 610 C C . ALA A 1 83 ? -34.413 -1.714 27.833 1.00 82.38 83 ALA A C 1
ATOM 612 O O . ALA A 1 83 ? -33.276 -2.165 27.995 1.00 82.38 83 ALA A O 1
ATOM 613 N N . LEU A 1 84 ? -34.696 -0.777 26.927 1.00 80.50 84 LEU A N 1
ATOM 614 C CA . LEU A 1 84 ? -33.705 -0.078 26.114 1.00 80.50 84 LEU A CA 1
ATOM 615 C C . LEU A 1 84 ? -33.650 1.377 26.571 1.00 80.50 84 LEU A C 1
ATOM 617 O O . LEU A 1 84 ? -34.625 2.111 26.420 1.00 80.50 84 LEU A O 1
ATOM 621 N N . VAL A 1 85 ? -32.515 1.789 27.129 1.00 82.62 85 VAL A N 1
ATOM 622 C CA . VAL A 1 85 ? -32.308 3.148 27.642 1.00 82.62 85 VAL A CA 1
ATOM 623 C C . VAL A 1 85 ? -31.237 3.826 26.802 1.00 82.62 85 VAL A C 1
ATOM 625 O O . VAL A 1 85 ? -30.151 3.283 26.612 1.00 82.62 85 VAL A O 1
ATOM 628 N N . THR A 1 86 ? -31.539 5.007 26.271 1.00 77.25 86 THR A N 1
ATOM 629 C CA . THR A 1 86 ? -30.548 5.835 25.577 1.00 77.25 86 THR A CA 1
ATOM 630 C C . THR A 1 86 ? -29.993 6.855 26.558 1.00 77.25 86 THR A C 1
ATOM 632 O O . THR A 1 86 ? -30.749 7.628 27.140 1.00 77.25 86 THR A O 1
ATOM 635 N N . GLU A 1 87 ? -28.678 6.857 26.734 1.00 76.25 87 GLU A N 1
ATOM 636 C CA . GLU A 1 87 ? -27.970 7.839 27.546 1.00 76.25 87 GLU A CA 1
ATOM 637 C C . GLU A 1 87 ? -27.188 8.776 26.629 1.00 76.25 87 GLU A C 1
ATOM 639 O O . GLU A 1 87 ? -26.405 8.341 25.776 1.00 76.25 87 GLU A O 1
ATOM 644 N N . ALA A 1 88 ? -27.377 10.080 26.827 1.00 61.06 88 ALA A N 1
ATOM 645 C CA . ALA A 1 88 ? -26.440 11.062 26.315 1.00 61.06 88 ALA A CA 1
ATOM 646 C C . ALA A 1 88 ? -25.168 10.956 27.160 1.00 61.06 88 ALA A C 1
ATOM 648 O O . ALA A 1 88 ? -25.177 11.274 28.349 1.00 61.06 88 ALA A O 1
ATOM 649 N N . LEU A 1 89 ? -24.076 10.480 26.563 1.00 61.69 89 LEU A N 1
ATOM 650 C CA . LEU A 1 89 ? -22.777 10.603 27.203 1.00 61.69 89 LEU A CA 1
ATOM 651 C C . LEU A 1 89 ? -22.413 12.085 27.157 1.00 61.69 89 LEU A C 1
ATOM 653 O O . LEU A 1 89 ? -22.249 12.651 26.076 1.00 61.69 89 LEU A O 1
ATOM 657 N N . ALA A 1 90 ? -22.288 12.719 28.323 1.00 44.31 90 ALA A N 1
ATOM 658 C CA . ALA A 1 90 ? -21.519 13.945 28.406 1.00 44.31 90 ALA A CA 1
ATOM 659 C C . ALA A 1 90 ? -20.098 13.567 27.984 1.00 44.31 90 ALA A C 1
ATOM 661 O O . ALA A 1 90 ? -19.372 12.924 28.744 1.00 44.31 90 ALA A O 1
ATOM 662 N N . SER A 1 91 ? -19.723 13.880 26.742 1.00 42.78 91 SER A N 1
ATOM 663 C CA . SER A 1 91 ? -18.316 13.863 26.376 1.00 42.78 91 SER A CA 1
ATOM 664 C C . SER A 1 91 ? -17.610 14.722 27.422 1.00 42.78 91 SER A C 1
ATOM 666 O O . SER A 1 91 ? -18.015 15.880 27.582 1.00 42.78 91 SER A O 1
ATOM 668 N N . PRO A 1 92 ? -16.583 14.225 28.142 1.00 37.75 92 PRO A N 1
ATOM 669 C CA . PRO A 1 92 ? -15.619 15.161 28.689 1.00 37.75 92 PRO A CA 1
ATOM 670 C C . PRO A 1 92 ? -15.246 16.053 27.509 1.00 37.75 92 PRO A C 1
ATOM 672 O O . PRO A 1 92 ? -14.965 15.534 26.420 1.00 37.75 92 PRO A O 1
ATOM 675 N N . ALA A 1 93 ? -15.391 17.374 27.675 1.00 38.72 93 ALA A N 1
ATOM 676 C CA . ALA A 1 93 ? -14.920 18.309 26.666 1.00 38.72 93 ALA A CA 1
ATOM 677 C C . ALA A 1 93 ? -13.528 17.808 26.283 1.00 38.72 93 ALA A C 1
ATOM 679 O O . ALA A 1 93 ? -12.765 17.519 27.211 1.00 38.72 93 ALA A O 1
ATOM 680 N N . PRO A 1 94 ? -13.227 17.575 24.990 1.00 41.03 94 PRO A N 1
ATOM 681 C CA . PRO A 1 94 ? -11.880 17.185 24.635 1.00 41.03 94 PRO A CA 1
ATOM 682 C C . PRO A 1 94 ? -11.000 18.238 25.288 1.00 41.03 94 PRO A C 1
ATOM 684 O O . PRO A 1 94 ? -11.144 19.424 24.974 1.00 41.03 94 PRO A O 1
ATOM 687 N N . GLU A 1 95 ? -10.187 17.830 26.271 1.00 35.84 95 GLU A N 1
ATOM 688 C CA . GLU A 1 95 ? -9.070 18.649 26.699 1.00 35.84 95 GLU A CA 1
ATOM 689 C C . GLU A 1 95 ? -8.410 18.996 25.384 1.00 35.84 95 GLU A C 1
ATOM 691 O O . GLU A 1 95 ? -7.999 18.094 24.648 1.00 35.84 95 GLU A O 1
ATOM 696 N N . LYS A 1 96 ? -8.481 20.277 24.998 1.00 38.41 96 LYS A N 1
ATOM 697 C CA . LYS A 1 96 ? -7.792 20.740 23.806 1.00 38.41 96 LYS A CA 1
ATOM 698 C C . LYS A 1 96 ? -6.380 20.223 24.010 1.00 38.41 96 LYS A C 1
ATOM 700 O O . LYS A 1 96 ? -5.767 20.661 24.984 1.00 38.41 96 LYS A O 1
ATOM 705 N N . PRO A 1 97 ? -5.882 19.284 23.184 1.00 46.22 97 PRO A N 1
ATOM 706 C CA . PRO A 1 97 ? -4.486 18.942 23.284 1.00 46.22 97 PRO A CA 1
ATOM 707 C C . PRO A 1 97 ? -3.775 20.278 23.120 1.00 46.22 97 PRO A C 1
ATOM 709 O O . PRO A 1 97 ? -3.970 20.962 22.111 1.00 46.22 97 PRO A O 1
ATOM 712 N N . GLU A 1 98 ? -3.021 20.691 24.141 1.00 49.38 98 GLU A N 1
ATOM 713 C CA . GLU A 1 98 ? -2.287 21.963 24.130 1.00 49.38 98 GLU A CA 1
ATOM 714 C C . GLU A 1 98 ? -1.344 22.045 22.910 1.00 49.38 98 GLU A C 1
ATOM 716 O O . GLU A 1 98 ? -0.909 23.121 22.520 1.00 49.38 98 GLU A O 1
ATOM 721 N N . ASN A 1 99 ? -1.156 20.921 22.208 1.00 53.34 99 ASN A N 1
ATOM 722 C CA . ASN A 1 99 ? -0.557 20.801 20.889 1.00 53.34 99 ASN A CA 1
ATOM 723 C C . ASN A 1 99 ? -1.618 20.459 19.818 1.00 53.34 99 ASN A C 1
ATOM 725 O O . ASN A 1 99 ? -1.856 19.294 19.513 1.00 53.34 99 ASN A O 1
ATOM 729 N N . SER A 1 100 ? -2.247 21.466 19.207 1.00 67.62 100 SER A N 1
ATOM 730 C CA . SER A 1 100 ? -3.326 21.313 18.202 1.00 67.62 100 SER A CA 1
ATOM 731 C C . SER A 1 100 ? -2.844 21.093 16.751 1.00 67.62 100 SER A C 1
ATOM 733 O O . SER A 1 100 ? -3.558 21.386 15.792 1.00 67.62 100 SER A O 1
ATOM 735 N N . GLY A 1 101 ? -1.625 20.576 16.568 1.00 86.62 101 GLY A N 1
ATOM 736 C CA . GLY A 1 101 ? -1.011 20.391 15.248 1.00 86.62 101 GLY A CA 1
ATOM 737 C C . GLY A 1 101 ? -1.293 19.026 14.596 1.00 86.62 101 GLY A C 1
ATOM 738 O O . GLY A 1 101 ? -1.567 18.049 15.298 1.00 86.62 101 GLY A O 1
ATOM 739 N N . PRO A 1 102 ? -1.143 18.911 13.262 1.00 88.94 102 PRO A N 1
ATOM 740 C CA . PRO A 1 102 ? -1.370 17.668 12.518 1.00 88.94 102 PRO A CA 1
ATOM 741 C C . PRO A 1 102 ? -0.490 16.512 13.017 1.00 88.94 102 PRO A C 1
ATOM 743 O O . PRO A 1 102 ? -0.953 15.378 13.129 1.00 88.94 102 PRO A O 1
ATOM 746 N N . GLU A 1 103 ? 0.759 16.787 13.404 1.00 92.19 103 GLU A N 1
ATOM 747 C CA . GLU A 1 103 ? 1.634 15.765 13.985 1.00 92.19 103 GLU A CA 1
ATOM 748 C C . GLU A 1 103 ? 1.122 15.237 15.326 1.00 92.19 103 GLU A C 1
ATOM 750 O O . GLU A 1 103 ? 1.204 14.037 15.574 1.00 92.19 103 GLU A O 1
ATOM 755 N N . ALA A 1 104 ? 0.601 16.108 16.195 1.00 90.56 104 ALA A N 1
ATOM 756 C CA . ALA A 1 104 ? 0.090 15.708 17.503 1.00 90.56 104 ALA A CA 1
ATOM 757 C C . ALA A 1 104 ? -1.151 14.815 17.356 1.00 90.56 104 ALA A C 1
ATOM 759 O O . ALA A 1 104 ? -1.238 13.781 18.019 1.00 90.56 104 ALA A O 1
ATOM 760 N N . LEU A 1 105 ? -2.042 15.157 16.415 1.00 92.38 105 LEU A N 1
ATOM 761 C CA . LEU A 1 105 ? -3.203 14.335 16.057 1.00 92.38 105 LEU A CA 1
ATOM 762 C C . LEU A 1 105 ? -2.781 12.941 15.573 1.00 92.38 105 LEU A C 1
ATOM 764 O O . LEU A 1 105 ? -3.303 11.935 16.049 1.00 92.38 105 LEU A O 1
ATOM 768 N N . LEU A 1 106 ? -1.792 12.859 14.678 1.00 93.75 106 LEU A N 1
ATOM 769 C CA . LEU A 1 106 ? -1.287 11.572 14.196 1.00 93.75 106 LEU A CA 1
ATOM 770 C C . LEU A 1 106 ? -0.572 10.786 15.303 1.00 93.75 106 LEU A C 1
ATOM 772 O O . LEU A 1 106 ? -0.763 9.573 15.407 1.00 93.75 106 LEU A O 1
ATOM 776 N N . ARG A 1 107 ? 0.238 11.446 16.145 1.00 92.25 107 ARG A N 1
ATOM 777 C CA . ARG A 1 107 ? 0.975 10.816 17.259 1.00 92.25 107 ARG A CA 1
ATOM 778 C C . ARG A 1 107 ? 0.054 10.215 18.317 1.00 92.25 107 ARG A C 1
ATOM 780 O O . ARG A 1 107 ? 0.426 9.197 18.895 1.00 92.25 107 ARG A O 1
ATOM 787 N N . ALA A 1 108 ? -1.126 10.797 18.528 1.00 92.56 108 ALA A N 1
ATOM 788 C CA . ALA A 1 108 ? -2.125 10.280 19.461 1.00 92.56 108 ALA A CA 1
ATOM 789 C C . ALA A 1 108 ? -2.698 8.909 19.050 1.00 92.56 108 ALA A C 1
ATOM 791 O O . ALA A 1 108 ? -3.251 8.199 19.888 1.00 92.56 108 ALA A O 1
ATOM 792 N N . LEU A 1 109 ? -2.553 8.512 17.780 1.00 92.88 109 LEU A N 1
ATOM 793 C CA . LEU A 1 109 ? -3.034 7.230 17.269 1.00 92.88 109 LEU A CA 1
ATOM 794 C C . LEU A 1 109 ? -1.909 6.181 17.189 1.00 92.88 109 LEU A C 1
ATOM 796 O O . LEU A 1 109 ? -0.761 6.527 16.872 1.00 92.88 109 LEU A O 1
ATOM 800 N N . PRO A 1 110 ? -2.216 4.886 17.414 1.00 91.56 110 PRO A N 1
ATOM 801 C CA . PRO A 1 110 ? -1.285 3.791 17.135 1.00 91.56 110 PRO A CA 1
ATOM 802 C C . PRO A 1 110 ? -0.854 3.808 15.664 1.00 91.56 110 PRO A C 1
ATOM 804 O O . PRO A 1 110 ? -1.707 3.935 14.781 1.00 91.56 110 PRO A O 1
ATOM 807 N N . VAL A 1 111 ? 0.447 3.670 15.376 1.00 90.56 111 VAL A N 1
ATOM 808 C CA . VAL A 1 111 ? 0.949 3.758 13.990 1.00 90.56 111 VAL A CA 1
ATOM 809 C C . VAL A 1 111 ? 0.337 2.672 13.108 1.00 90.56 111 VAL A C 1
ATOM 811 O O . VAL A 1 111 ? 0.031 2.915 11.951 1.00 90.56 111 VAL A O 1
ATOM 814 N N . GLU A 1 112 ? 0.049 1.507 13.680 1.00 88.94 112 GLU A N 1
ATOM 815 C CA . GLU A 1 112 ? -0.532 0.351 13.005 1.00 88.94 112 GLU A CA 1
ATOM 816 C C . GLU A 1 112 ? -1.936 0.658 12.459 1.00 88.94 112 GLU A C 1
ATOM 818 O O . GLU A 1 112 ? -2.331 0.105 11.438 1.00 88.94 112 GLU A O 1
ATOM 823 N N . SER A 1 113 ? -2.667 1.585 13.095 1.00 92.81 113 SER A N 1
ATOM 824 C CA . SER A 1 113 ? -3.979 2.063 12.628 1.00 92.81 113 SER A CA 1
ATOM 825 C C . SER A 1 113 ? -3.895 3.074 11.479 1.00 92.81 113 SER A C 1
ATOM 827 O O . SER A 1 113 ? -4.894 3.345 10.816 1.00 92.81 113 SER A O 1
ATOM 829 N N . LEU A 1 114 ? -2.703 3.627 11.244 1.00 94.06 114 LEU A N 1
ATOM 830 C CA . LEU A 1 114 ? -2.411 4.605 10.196 1.00 94.06 114 LEU A CA 1
ATOM 831 C C . LEU A 1 114 ? -1.708 3.974 8.990 1.00 94.06 114 LEU A C 1
ATOM 833 O O . LEU A 1 114 ? -1.420 4.671 8.018 1.00 94.06 114 LEU A O 1
ATOM 837 N N . LEU A 1 115 ? -1.431 2.674 9.046 1.00 91.12 115 LEU A N 1
ATOM 838 C CA . LEU A 1 115 ? -0.802 1.912 7.979 1.00 91.12 115 LEU A CA 1
ATOM 839 C C . LEU A 1 115 ? -1.842 1.039 7.279 1.00 91.12 115 LEU A C 1
ATOM 841 O O . LEU A 1 115 ? -2.743 0.483 7.904 1.00 91.12 115 LEU A O 1
ATOM 845 N N . GLU A 1 116 ? -1.680 0.867 5.976 1.00 90.00 116 GLU A N 1
ATOM 846 C CA . GLU A 1 116 ? -2.346 -0.184 5.217 1.00 90.00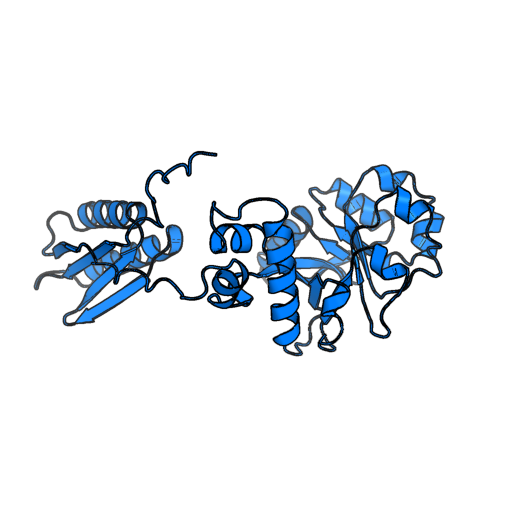 116 GLU A CA 1
ATOM 847 C C . GLU A 1 116 ? -1.315 -1.195 4.711 1.00 90.00 116 GLU A C 1
ATOM 849 O O . GLU A 1 116 ? -0.154 -0.871 4.452 1.00 90.00 116 GLU A O 1
ATOM 854 N N . ARG A 1 117 ? -1.749 -2.453 4.603 1.00 87.88 117 ARG A N 1
ATOM 855 C CA . ARG A 1 117 ? -0.939 -3.554 4.082 1.00 87.88 117 ARG A CA 1
ATOM 856 C C . ARG A 1 117 ? -1.522 -3.999 2.753 1.00 87.88 117 ARG A C 1
ATOM 858 O O . ARG A 1 117 ? -2.674 -4.426 2.695 1.00 87.88 117 ARG A O 1
ATOM 865 N N . ARG A 1 118 ? -0.713 -3.937 1.704 1.00 87.44 118 ARG A N 1
ATOM 866 C CA . ARG A 1 118 ? -1.027 -4.459 0.376 1.00 87.44 118 ARG A CA 1
ATOM 867 C C . ARG A 1 118 ? -0.247 -5.739 0.160 1.00 87.44 118 ARG A C 1
ATOM 869 O O . ARG A 1 118 ? 0.961 -5.783 0.391 1.00 87.44 118 ARG A O 1
ATOM 876 N N . ALA A 1 119 ? -0.940 -6.799 -0.229 1.00 87.50 119 ALA A N 1
ATOM 877 C CA . ALA A 1 119 ? -0.274 -8.057 -0.505 1.00 87.50 119 ALA A CA 1
ATOM 878 C C . ALA A 1 119 ? 0.527 -7.941 -1.805 1.00 87.50 119 ALA A C 1
ATOM 880 O O . ALA A 1 119 ? 0.061 -7.358 -2.784 1.00 87.50 119 ALA A O 1
ATOM 881 N N . ILE A 1 120 ? 1.722 -8.525 -1.814 1.00 89.31 120 ILE A N 1
ATOM 882 C CA . ILE A 1 120 ? 2.482 -8.737 -3.041 1.00 89.31 120 ILE A CA 1
ATOM 883 C C . ILE A 1 120 ? 2.227 -10.180 -3.459 1.00 89.31 120 ILE A C 1
ATOM 885 O O . ILE A 1 120 ? 2.613 -11.126 -2.764 1.00 89.31 120 ILE A O 1
ATOM 889 N N . LEU A 1 121 ? 1.547 -10.350 -4.587 1.00 90.75 121 LEU A N 1
ATOM 890 C CA . LEU A 1 121 ? 1.382 -11.642 -5.231 1.00 90.75 121 LEU A CA 1
ATOM 891 C C . LEU A 1 121 ? 2.694 -12.021 -5.917 1.00 90.75 121 LEU A C 1
ATOM 893 O O . LEU A 1 121 ? 3.225 -11.252 -6.711 1.00 90.75 121 LEU A O 1
ATOM 897 N N . GLY A 1 122 ? 3.188 -13.217 -5.625 1.00 90.81 122 GLY A N 1
ATOM 898 C CA . GLY A 1 122 ? 4.301 -13.848 -6.314 1.00 90.81 122 GLY A CA 1
ATOM 899 C C . GLY A 1 122 ? 3.888 -15.070 -7.114 1.00 90.81 122 GLY A C 1
ATOM 900 O O . GLY A 1 122 ? 2.862 -15.686 -6.831 1.00 90.81 122 GLY A O 1
ATOM 901 N N . PHE A 1 123 ? 4.749 -15.481 -8.039 1.00 87.69 123 PHE A N 1
ATOM 902 C CA . PHE A 1 123 ? 4.618 -16.748 -8.759 1.00 87.69 123 PHE A CA 1
ATOM 903 C C . PHE A 1 123 ? 5.796 -17.668 -8.422 1.00 87.69 123 PHE A C 1
ATOM 905 O O . PHE A 1 123 ? 6.961 -17.284 -8.528 1.00 87.69 123 PHE A O 1
ATOM 912 N N . GLY A 1 124 ? 5.492 -18.861 -7.905 1.00 78.75 124 GLY A N 1
ATOM 913 C CA . GLY A 1 124 ? 6.487 -19.896 -7.612 1.00 78.75 124 GLY A CA 1
ATOM 914 C C . GLY A 1 124 ? 6.805 -20.777 -8.828 1.00 78.75 124 GLY A C 1
ATOM 915 O O . GLY A 1 124 ? 6.224 -20.585 -9.900 1.00 78.75 124 GLY A O 1
ATOM 916 N N . PRO A 1 125 ? 7.688 -21.782 -8.666 1.00 76.12 125 PRO A N 1
ATOM 917 C CA . PRO A 1 125 ? 7.900 -22.815 -9.679 1.00 76.12 125 PRO A CA 1
ATOM 918 C C . PRO A 1 125 ? 6.568 -23.423 -10.145 1.00 76.12 125 PRO A C 1
ATOM 920 O O . PRO A 1 125 ? 5.688 -23.694 -9.329 1.00 76.12 125 PRO A O 1
ATOM 923 N N . GLY A 1 126 ? 6.405 -23.595 -11.459 1.00 81.44 126 GLY A N 1
ATOM 924 C CA . GLY A 1 126 ? 5.153 -24.075 -12.059 1.00 81.44 126 GLY A CA 1
ATOM 925 C C . GLY A 1 126 ? 4.050 -23.017 -12.202 1.00 81.44 126 GLY A C 1
ATOM 926 O O . GLY A 1 126 ? 2.921 -23.371 -12.525 1.00 81.44 126 GLY A O 1
ATOM 927 N N . GLY A 1 127 ? 4.343 -21.732 -11.959 1.00 82.56 127 GLY A N 1
ATOM 928 C CA . GLY A 1 127 ? 3.392 -20.636 -12.183 1.00 82.56 127 GLY A CA 1
ATOM 929 C C . GLY A 1 127 ? 2.275 -20.559 -11.142 1.00 82.56 127 GLY A C 1
ATOM 930 O O . GLY A 1 127 ? 1.254 -19.914 -11.370 1.00 82.56 127 GLY A O 1
ATOM 931 N N . MET A 1 128 ? 2.446 -21.210 -9.989 1.00 86.44 128 MET A N 1
ATOM 932 C CA . MET A 1 128 ? 1.446 -21.169 -8.928 1.00 86.44 128 MET A CA 1
ATOM 933 C C . MET A 1 128 ? 1.502 -19.830 -8.178 1.00 86.44 128 MET A C 1
ATOM 935 O O . MET A 1 128 ? 2.575 -19.460 -7.680 1.00 86.44 128 MET A O 1
ATOM 939 N N . PRO A 1 129 ? 0.366 -19.115 -8.062 1.00 88.94 129 PRO A N 1
ATOM 940 C CA . PRO A 1 129 ? 0.311 -17.876 -7.306 1.00 88.94 129 PRO A CA 1
ATOM 941 C C . PRO A 1 129 ? 0.517 -18.155 -5.809 1.00 88.94 129 PRO A C 1
ATOM 943 O O . PRO A 1 129 ? -0.005 -19.130 -5.264 1.00 88.94 129 PRO A O 1
ATOM 946 N N . ARG A 1 130 ? 1.294 -17.306 -5.134 1.00 89.38 130 ARG A N 1
ATOM 947 C CA . ARG A 1 130 ? 1.588 -17.383 -3.693 1.00 89.38 130 ARG A CA 1
ATOM 948 C C . ARG A 1 130 ? 1.822 -15.988 -3.109 1.00 89.38 130 ARG A C 1
ATOM 950 O O . ARG A 1 130 ? 2.249 -15.102 -3.842 1.00 89.38 130 ARG A O 1
ATOM 957 N N . PRO A 1 131 ? 1.607 -15.759 -1.806 1.00 87.75 131 PRO A N 1
ATOM 958 C CA . PRO A 1 131 ? 2.086 -14.538 -1.165 1.00 87.75 131 PRO A CA 1
ATOM 959 C C . PRO A 1 131 ? 3.613 -14.444 -1.303 1.00 87.75 131 PRO A C 1
ATOM 961 O O . PRO A 1 131 ? 4.322 -15.359 -0.887 1.00 87.75 131 PRO A O 1
ATOM 964 N N . ALA A 1 132 ? 4.115 -13.370 -1.913 1.00 86.25 132 ALA A N 1
ATOM 965 C CA . ALA A 1 132 ? 5.549 -13.078 -1.983 1.00 86.25 132 ALA A CA 1
ATOM 966 C C . ALA A 1 132 ? 6.016 -12.173 -0.845 1.00 86.25 132 ALA A C 1
ATOM 968 O O . ALA A 1 132 ? 7.188 -12.215 -0.501 1.00 86.25 132 ALA A O 1
ATOM 969 N N . GLY A 1 133 ? 5.119 -11.366 -0.280 1.00 86.56 133 GLY A N 1
ATOM 970 C CA . GLY A 1 133 ? 5.428 -10.412 0.777 1.00 86.56 133 GLY A CA 1
ATOM 971 C C . GLY A 1 133 ? 4.275 -9.442 1.000 1.00 86.56 133 GLY A C 1
ATOM 972 O O . GLY A 1 133 ? 3.171 -9.634 0.476 1.00 86.56 133 GLY A O 1
ATOM 973 N N . TRP A 1 134 ? 4.548 -8.380 1.752 1.00 86.44 134 TRP A N 1
ATOM 974 C CA . TRP A 1 134 ? 3.602 -7.286 1.954 1.00 86.44 134 TRP A CA 1
ATOM 975 C C . TRP A 1 134 ? 4.280 -5.948 1.709 1.00 86.44 134 TRP A C 1
ATOM 977 O O . TRP A 1 134 ? 5.400 -5.726 2.159 1.00 86.44 134 TRP A O 1
ATOM 987 N N . ARG A 1 135 ? 3.572 -5.039 1.044 1.00 87.62 135 ARG A N 1
ATOM 988 C CA . ARG A 1 135 ? 3.891 -3.616 1.044 1.00 87.62 135 ARG A CA 1
ATOM 989 C C . ARG A 1 135 ? 3.095 -2.952 2.158 1.00 87.62 135 ARG A C 1
ATOM 991 O O . ARG A 1 135 ? 1.870 -3.039 2.196 1.00 87.62 135 ARG A O 1
ATOM 998 N N . VAL A 1 136 ? 3.799 -2.327 3.080 1.00 87.62 136 VAL A N 1
ATOM 999 C CA . VAL A 1 136 ? 3.261 -1.514 4.159 1.00 87.62 136 VAL A CA 1
ATOM 1000 C C . VAL A 1 136 ? 3.395 -0.065 3.721 1.00 87.62 136 VAL A C 1
ATOM 1002 O O . VAL A 1 136 ? 4.469 0.368 3.314 1.00 87.62 136 VAL A O 1
ATOM 1005 N N . LEU A 1 137 ? 2.310 0.689 3.786 1.00 89.12 137 LEU A N 1
ATOM 1006 C CA . LEU A 1 137 ? 2.317 2.095 3.413 1.00 89.12 137 LEU A CA 1
ATOM 1007 C C . LEU A 1 137 ? 1.432 2.892 4.369 1.00 89.12 137 LEU A C 1
ATOM 1009 O O . LEU A 1 137 ? 0.465 2.348 4.909 1.00 89.12 137 LEU A O 1
ATOM 1013 N N . PRO A 1 138 ? 1.733 4.177 4.594 1.00 91.44 138 PRO A N 1
ATOM 1014 C CA . PRO A 1 138 ? 0.789 5.071 5.239 1.00 91.44 138 PRO A CA 1
ATOM 1015 C C . PRO A 1 138 ? -0.553 5.071 4.496 1.00 91.44 138 PRO A C 1
ATOM 1017 O O . PRO A 1 138 ? -0.621 5.259 3.284 1.00 91.44 138 PRO A O 1
ATOM 1020 N N . SER A 1 139 ? -1.653 4.841 5.209 1.00 91.88 139 SER A N 1
ATOM 1021 C CA . SER A 1 139 ? -2.973 4.842 4.589 1.00 91.88 139 SER A CA 1
ATOM 1022 C C . SER A 1 139 ? -3.466 6.272 4.443 1.00 91.88 139 SER A C 1
ATOM 1024 O O . SER A 1 139 ? -3.817 6.923 5.430 1.00 91.88 139 SER A O 1
ATOM 1026 N N . ARG A 1 140 ? -3.568 6.755 3.200 1.00 91.19 140 ARG A N 1
ATOM 1027 C CA . ARG A 1 140 ? -4.107 8.094 2.901 1.00 91.19 140 ARG A CA 1
ATOM 1028 C C . ARG A 1 140 ? -5.485 8.306 3.528 1.00 91.19 140 ARG A C 1
ATOM 1030 O O . ARG A 1 140 ? -5.762 9.376 4.054 1.00 91.19 140 ARG A O 1
ATOM 1037 N N . LYS A 1 141 ? -6.340 7.277 3.518 1.00 93.31 141 LYS A N 1
ATOM 1038 C CA . LYS A 1 141 ? -7.676 7.339 4.127 1.00 93.31 141 LYS A CA 1
ATOM 1039 C C . LYS A 1 141 ? -7.598 7.473 5.648 1.00 93.31 141 LYS A C 1
ATOM 1041 O O . LYS A 1 141 ? -8.311 8.301 6.209 1.00 93.31 141 LYS A O 1
ATOM 1046 N N . ALA A 1 142 ? -6.757 6.676 6.310 1.00 93.62 142 ALA A N 1
ATOM 1047 C CA . ALA A 1 142 ? -6.605 6.743 7.764 1.00 93.62 142 ALA A CA 1
ATOM 1048 C C . ALA A 1 142 ? -5.980 8.074 8.201 1.00 93.62 142 ALA A C 1
ATOM 1050 O O . ALA A 1 142 ? -6.478 8.698 9.132 1.00 93.62 142 ALA A O 1
ATOM 1051 N N . ILE A 1 143 ? -4.959 8.549 7.479 1.00 94.06 143 ILE A N 1
ATOM 1052 C CA . ILE A 1 143 ? -4.322 9.851 7.709 1.00 94.06 143 ILE A CA 1
ATOM 1053 C C . ILE A 1 143 ? -5.330 10.986 7.523 1.00 94.06 143 ILE A C 1
ATOM 1055 O O . ILE A 1 143 ? -5.488 11.802 8.424 1.00 94.06 143 ILE A O 1
ATOM 1059 N N . ALA A 1 144 ? -6.060 11.026 6.404 1.00 92.81 144 ALA A N 1
ATOM 1060 C CA . ALA A 1 144 ? -7.086 12.041 6.170 1.00 92.81 144 ALA A CA 1
ATOM 1061 C C . ALA A 1 144 ? -8.184 12.011 7.240 1.00 92.81 144 ALA A C 1
ATOM 1063 O O . ALA A 1 144 ? -8.588 13.059 7.738 1.00 92.81 144 ALA A O 1
ATOM 1064 N N . SER A 1 145 ? -8.623 10.819 7.648 1.00 93.25 145 SER A N 1
ATOM 1065 C CA . SER A 1 145 ? -9.609 10.669 8.720 1.00 93.25 145 SER A CA 1
ATOM 1066 C C . SER A 1 145 ? -9.080 11.135 10.079 1.00 93.25 145 SER A C 1
ATOM 1068 O O . SER A 1 145 ? -9.847 11.701 10.851 1.00 93.25 145 SER A O 1
ATOM 1070 N N . ALA A 1 146 ? -7.807 10.878 10.384 1.00 92.81 146 ALA A N 1
ATOM 1071 C CA . ALA A 1 146 ? -7.172 11.255 11.644 1.00 92.81 146 ALA A CA 1
ATOM 1072 C C . ALA A 1 146 ? -6.917 12.761 11.736 1.00 92.81 146 ALA A C 1
ATOM 1074 O O . ALA A 1 146 ? -7.140 13.374 12.777 1.00 92.81 146 ALA A O 1
ATOM 1075 N N . LEU A 1 147 ? -6.454 13.352 10.636 1.00 90.62 147 LEU A N 1
ATOM 1076 C CA . LEU A 1 147 ? -6.223 14.783 10.544 1.00 90.62 147 LEU A CA 1
ATOM 1077 C C . LEU A 1 147 ? -7.552 15.557 10.502 1.00 90.62 147 LEU A C 1
ATOM 1079 O O . LEU A 1 147 ? -7.668 16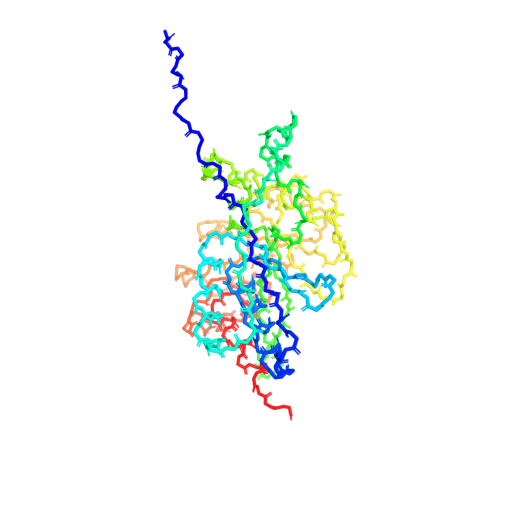.629 11.088 1.00 90.62 147 LEU A O 1
ATOM 1083 N N . GLY A 1 148 ? -8.582 14.997 9.866 1.00 90.62 148 GLY A N 1
ATOM 1084 C CA . GLY A 1 148 ? -9.881 15.639 9.702 1.00 90.62 148 GLY A CA 1
ATOM 1085 C C . GLY A 1 148 ? -9.889 16.709 8.605 1.00 90.62 148 GLY A C 1
ATOM 1086 O O . GLY A 1 148 ? -8.867 17.037 8.001 1.00 90.62 148 GLY A O 1
ATOM 1087 N N . LYS A 1 149 ? -11.073 17.280 8.350 1.00 87.88 149 LYS A N 1
ATOM 1088 C CA . LYS A 1 149 ? -11.321 18.199 7.219 1.00 87.88 149 LYS A CA 1
ATOM 1089 C C . LYS A 1 149 ? -10.437 19.450 7.208 1.00 87.88 149 LYS A C 1
ATOM 1091 O O . LYS A 1 149 ? -10.164 19.987 6.144 1.00 87.88 149 LYS A O 1
ATOM 1096 N N . ALA A 1 150 ? -9.985 19.916 8.374 1.00 81.81 150 ALA A N 1
ATOM 1097 C CA . ALA A 1 150 ? -9.146 21.112 8.487 1.00 81.81 150 ALA A CA 1
ATOM 1098 C C . ALA A 1 150 ? -7.762 20.957 7.824 1.00 81.81 150 ALA A C 1
ATOM 1100 O O . ALA A 1 150 ? -7.113 21.951 7.516 1.00 81.81 150 ALA A O 1
ATOM 1101 N N . TRP A 1 151 ? -7.330 19.716 7.594 1.00 85.06 151 TRP A N 1
ATOM 1102 C CA . TRP A 1 151 ? -6.015 19.353 7.064 1.00 85.06 151 TRP A CA 1
ATOM 1103 C C . TRP A 1 151 ? -6.154 18.365 5.889 1.00 85.06 151 TRP A C 1
ATOM 1105 O O . TRP A 1 151 ? -5.282 17.529 5.627 1.00 85.06 151 TRP A O 1
ATOM 1115 N N . GLU A 1 152 ? -7.303 18.401 5.215 1.00 81.00 152 GLU A N 1
ATOM 1116 C CA . GLU A 1 152 ? -7.552 17.601 4.025 1.00 81.00 152 GLU A CA 1
ATOM 1117 C C . GLU A 1 152 ? -6.793 18.190 2.826 1.00 81.00 152 GLU A C 1
ATOM 1119 O O . GLU A 1 152 ? -6.690 19.404 2.666 1.00 81.00 152 GLU A O 1
ATOM 1124 N N . GLY A 1 153 ? -6.261 17.314 1.974 1.00 84.06 153 GLY A N 1
ATOM 1125 C CA . GLY A 1 153 ? -5.519 17.713 0.779 1.00 84.06 153 GLY A CA 1
ATOM 1126 C C . GLY A 1 153 ? -4.046 18.068 1.008 1.00 84.06 153 GLY A C 1
ATOM 1127 O O . GLY A 1 153 ? -3.482 17.942 2.098 1.00 84.06 153 GLY A O 1
ATOM 1128 N N . GLU A 1 154 ? -3.392 18.457 -0.081 1.00 87.25 154 GLU A N 1
ATOM 1129 C CA . GLU A 1 154 ? -1.999 18.904 -0.052 1.00 87.25 154 GLU A CA 1
ATOM 1130 C C . GLU A 1 154 ? -1.880 20.295 0.594 1.00 87.25 154 GLU A C 1
ATOM 1132 O O . GLU A 1 154 ? -2.792 21.110 0.437 1.00 87.25 154 GLU A O 1
ATOM 1137 N N . PRO A 1 155 ? -0.780 20.608 1.310 1.00 90.81 155 PRO A N 1
ATOM 1138 C CA . PRO A 1 155 ? 0.425 19.790 1.543 1.00 90.81 155 PRO A CA 1
ATOM 1139 C C . PRO A 1 155 ? 0.333 18.867 2.775 1.00 90.81 155 PRO A C 1
ATOM 1141 O O . PRO A 1 155 ? 1.268 18.129 3.097 1.00 90.81 155 PRO A O 1
ATOM 1144 N N . TRP A 1 156 ? -0.775 18.933 3.516 1.00 90.06 156 TRP A N 1
ATOM 1145 C CA . TRP A 1 156 ? -0.908 18.286 4.821 1.00 90.06 156 TRP A CA 1
ATOM 1146 C C . TRP A 1 156 ? -0.982 16.766 4.730 1.00 90.06 156 TRP A C 1
ATOM 1148 O O . TRP A 1 156 ? -0.467 16.083 5.614 1.00 90.06 156 TRP A O 1
ATOM 1158 N N . GLN A 1 157 ? -1.546 16.226 3.648 1.00 89.00 157 GLN A N 1
ATOM 1159 C CA . GLN A 1 157 ? -1.531 14.785 3.392 1.00 89.00 157 GLN A CA 1
ATOM 1160 C C . GLN A 1 157 ? -0.113 14.259 3.146 1.00 89.00 157 GLN A C 1
ATOM 1162 O O . GLN A 1 157 ? 0.264 13.266 3.770 1.00 89.00 157 GLN A O 1
ATOM 1167 N N . ALA A 1 158 ? 0.702 14.936 2.329 1.00 87.50 158 ALA A N 1
ATOM 1168 C CA . ALA A 1 158 ? 2.104 14.563 2.142 1.00 87.50 158 ALA A CA 1
ATOM 1169 C C . ALA A 1 158 ? 2.910 14.662 3.448 1.00 87.50 158 ALA A C 1
ATOM 1171 O O . ALA A 1 158 ? 3.704 13.774 3.764 1.00 87.50 158 ALA A O 1
ATOM 1172 N N . HIS A 1 159 ? 2.673 15.704 4.250 1.00 90.06 159 HIS A N 1
ATOM 1173 C CA . HIS A 1 159 ? 3.304 15.826 5.563 1.00 90.06 159 HIS A CA 1
ATOM 1174 C C . HIS A 1 159 ? 2.857 14.711 6.529 1.00 90.06 159 HIS A C 1
ATOM 1176 O O . HIS A 1 159 ? 3.691 14.078 7.175 1.00 90.06 159 HIS A O 1
ATOM 1182 N N . GLY A 1 160 ? 1.559 14.411 6.599 1.00 92.00 160 GLY A N 1
ATOM 1183 C CA . GLY A 1 160 ? 1.034 13.327 7.429 1.00 92.00 160 GLY A CA 1
ATOM 1184 C C . GLY A 1 160 ? 1.582 11.960 7.018 1.00 92.00 160 GLY A C 1
ATOM 1185 O O . GLY A 1 160 ? 1.982 11.169 7.874 1.00 92.00 160 GLY A O 1
ATOM 1186 N N . TRP A 1 161 ? 1.698 11.720 5.711 1.00 91.50 161 TRP A N 1
ATOM 1187 C CA . TRP A 1 161 ? 2.364 10.541 5.162 1.00 91.50 161 TRP A CA 1
ATOM 1188 C C . TRP A 1 161 ? 3.807 10.427 5.657 1.00 91.50 161 TRP A C 1
ATOM 1190 O O . TRP A 1 161 ? 4.191 9.387 6.191 1.00 91.50 161 TRP A O 1
ATOM 1200 N N . ALA A 1 162 ? 4.586 11.509 5.552 1.00 89.06 162 ALA A N 1
ATOM 1201 C CA . ALA A 1 162 ? 5.972 11.574 6.018 1.00 89.06 162 ALA A CA 1
ATOM 1202 C C . ALA A 1 162 ? 6.111 11.214 7.505 1.00 89.06 162 ALA A C 1
ATOM 1204 O O . ALA A 1 162 ? 7.001 10.457 7.902 1.00 89.06 162 ALA A O 1
ATOM 1205 N N . VAL A 1 163 ? 5.218 11.758 8.335 1.00 91.12 163 VAL A N 1
ATOM 1206 C CA . VAL A 1 163 ? 5.195 11.529 9.785 1.00 91.12 163 VAL A CA 1
ATOM 1207 C C . VAL A 1 163 ? 4.895 10.065 10.099 1.00 91.12 163 VAL A C 1
ATOM 1209 O O . VAL A 1 163 ? 5.590 9.462 10.917 1.00 91.12 163 VAL A O 1
ATOM 1212 N N . VAL A 1 164 ? 3.892 9.477 9.445 1.00 91.50 164 VAL A N 1
ATOM 1213 C CA . VAL A 1 164 ? 3.517 8.071 9.658 1.00 91.50 164 VAL A CA 1
ATOM 1214 C C . VAL A 1 164 ? 4.606 7.122 9.163 1.00 91.50 164 VAL A C 1
ATOM 1216 O O . VAL A 1 164 ? 4.954 6.196 9.891 1.00 91.50 164 VAL A O 1
ATOM 1219 N N . ALA A 1 165 ? 5.189 7.376 7.990 1.00 88.19 165 ALA A N 1
ATOM 1220 C CA . ALA A 1 165 ? 6.282 6.575 7.437 1.00 88.19 165 ALA A CA 1
ATOM 1221 C C . ALA A 1 165 ? 7.482 6.503 8.397 1.00 88.19 165 ALA A C 1
ATOM 1223 O O . ALA A 1 165 ? 7.969 5.419 8.716 1.00 88.19 165 ALA A O 1
ATOM 1224 N N . ARG A 1 166 ? 7.905 7.653 8.940 1.00 86.56 166 ARG A N 1
ATOM 1225 C CA . ARG A 1 166 ? 9.000 7.729 9.920 1.00 86.56 166 ARG A CA 1
ATOM 1226 C C . ARG A 1 166 ? 8.680 6.984 11.218 1.00 86.56 166 ARG A C 1
ATOM 1228 O O . ARG A 1 166 ? 9.495 6.191 11.676 1.00 86.56 166 ARG A O 1
ATOM 1235 N N . ARG A 1 167 ? 7.471 7.158 11.765 1.00 88.81 167 ARG A N 1
ATOM 1236 C CA . ARG A 1 167 ? 7.029 6.418 12.965 1.00 88.81 167 ARG A CA 1
ATOM 1237 C C . ARG A 1 167 ? 6.962 4.908 12.738 1.00 88.81 167 ARG A C 1
ATOM 1239 O O . ARG A 1 167 ? 7.211 4.139 13.661 1.00 88.81 167 ARG A O 1
ATOM 1246 N N . ALA A 1 168 ? 6.583 4.481 11.535 1.00 86.56 168 ALA A N 1
ATOM 1247 C CA . ALA A 1 168 ? 6.519 3.068 11.183 1.00 86.56 168 ALA A CA 1
ATOM 1248 C C . ALA A 1 168 ? 7.919 2.448 11.119 1.00 86.56 168 ALA A C 1
ATOM 1250 O O . ALA A 1 168 ? 8.109 1.345 11.624 1.00 86.56 168 ALA A O 1
ATOM 1251 N N . ALA A 1 169 ? 8.899 3.178 10.574 1.00 80.69 169 ALA A N 1
ATOM 1252 C CA . ALA A 1 169 ? 10.296 2.746 10.553 1.00 80.69 169 ALA A CA 1
ATOM 1253 C C . ALA A 1 169 ? 10.853 2.529 11.970 1.00 80.69 169 ALA A C 1
ATOM 1255 O O . ALA A 1 169 ? 11.443 1.489 12.240 1.00 80.69 169 ALA A O 1
ATOM 1256 N N . GLU A 1 170 ? 10.588 3.458 12.894 1.00 82.75 170 GLU A N 1
ATOM 1257 C CA . GLU A 1 170 ? 11.046 3.378 14.293 1.00 82.75 170 GLU A CA 1
ATOM 1258 C C . GLU A 1 170 ? 10.496 2.162 15.061 1.00 82.75 170 GLU A C 1
ATOM 1260 O O . GLU A 1 170 ? 11.091 1.731 16.046 1.00 82.75 170 GLU A O 1
ATOM 1265 N N . ARG A 1 171 ? 9.350 1.613 14.638 1.00 78.69 171 ARG A N 1
ATOM 1266 C CA . ARG A 1 171 ? 8.653 0.504 15.314 1.00 78.69 171 ARG A CA 1
ATOM 1267 C C . ARG A 1 171 ? 8.801 -0.848 14.627 1.00 78.69 171 ARG A C 1
ATOM 1269 O O . ARG A 1 171 ? 8.229 -1.832 15.091 1.00 78.69 171 ARG A O 1
ATOM 1276 N N . ALA A 1 172 ? 9.512 -0.900 13.512 1.00 72.44 172 ALA A N 1
ATOM 1277 C CA . ALA A 1 172 ? 9.619 -2.098 12.706 1.00 72.44 172 ALA A CA 1
ATOM 1278 C C . ALA A 1 172 ? 10.289 -3.252 13.469 1.00 72.44 172 ALA A C 1
ATOM 1280 O O . ALA A 1 172 ? 11.487 -3.211 13.748 1.00 72.44 172 ALA A O 1
ATOM 1281 N N . ALA A 1 173 ? 9.520 -4.299 13.777 1.00 64.25 173 ALA A N 1
ATOM 1282 C CA . ALA A 1 173 ? 10.057 -5.543 14.312 1.00 64.25 173 ALA A CA 1
ATOM 1283 C C . ALA A 1 173 ? 10.616 -6.426 13.176 1.00 64.25 173 ALA A C 1
ATOM 1285 O O . ALA A 1 173 ? 10.061 -6.435 12.072 1.00 64.25 173 ALA A O 1
ATOM 1286 N N . PRO A 1 174 ? 11.694 -7.187 13.427 1.00 57.00 174 PRO A N 1
ATOM 1287 C CA . PRO A 1 174 ? 12.214 -8.154 12.474 1.00 57.00 174 PRO A CA 1
ATOM 1288 C C . PRO A 1 174 ? 11.301 -9.389 12.437 1.00 57.00 174 PRO A C 1
ATOM 1290 O O . PRO A 1 174 ? 11.405 -10.271 13.281 1.00 57.00 174 PRO A O 1
ATOM 1293 N N . GLU A 1 175 ? 10.389 -9.453 11.467 1.00 59.22 175 GLU A N 1
ATOM 1294 C CA . GLU A 1 175 ? 9.646 -10.679 11.131 1.00 59.22 175 GLU A CA 1
ATOM 1295 C C . GLU A 1 175 ? 10.187 -11.293 9.827 1.00 59.22 175 GLU A C 1
ATOM 1297 O O . GLU A 1 175 ? 10.726 -10.580 8.980 1.00 59.22 175 GLU A O 1
ATOM 1302 N N . ASP A 1 176 ? 10.043 -12.612 9.662 1.00 50.03 176 ASP A N 1
ATOM 1303 C CA . ASP A 1 176 ? 10.672 -13.442 8.613 1.00 50.03 176 ASP A CA 1
ATOM 1304 C C . ASP A 1 176 ? 10.023 -13.357 7.210 1.00 50.03 176 ASP A C 1
ATOM 1306 O O . ASP A 1 176 ? 10.243 -14.219 6.355 1.00 50.03 176 ASP A O 1
ATOM 1310 N N . ALA A 1 177 ? 9.213 -12.334 6.931 1.00 55.50 177 ALA A N 1
ATOM 1311 C CA . ALA A 1 177 ? 8.642 -12.107 5.600 1.00 55.50 177 ALA A CA 1
ATOM 1312 C C . ALA A 1 177 ? 9.238 -10.837 4.974 1.00 55.50 177 ALA A C 1
ATOM 1314 O O . ALA A 1 177 ?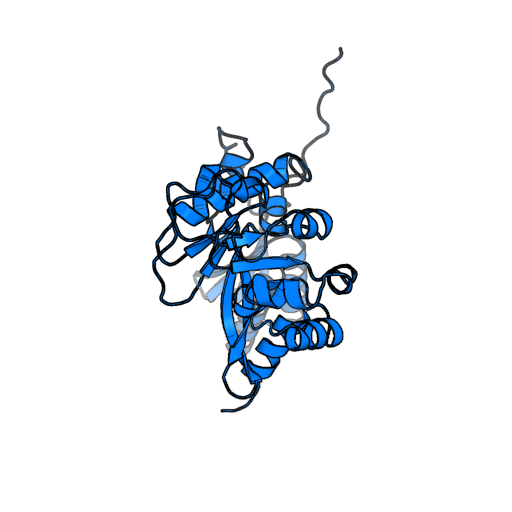 9.432 -9.856 5.688 1.00 55.50 177 ALA A O 1
ATOM 1315 N N . PRO A 1 178 ? 9.486 -10.791 3.649 1.00 59.19 178 PRO A N 1
ATOM 1316 C CA . PRO A 1 178 ? 9.923 -9.562 3.000 1.00 59.19 178 PRO A CA 1
ATOM 1317 C C . PRO A 1 178 ? 8.781 -8.540 3.058 1.00 59.19 178 PRO A C 1
ATOM 1319 O O . PRO A 1 178 ? 7.760 -8.642 2.366 1.00 59.19 178 PRO A O 1
ATOM 1322 N N . LEU A 1 179 ? 8.950 -7.569 3.946 1.00 70.94 179 LEU A N 1
ATOM 1323 C CA . LEU A 1 179 ? 8.053 -6.446 4.143 1.00 70.94 179 LEU A CA 1
ATOM 1324 C C . LEU A 1 179 ? 8.687 -5.231 3.440 1.00 70.94 179 LEU A C 1
ATOM 1326 O O . LEU A 1 179 ? 9.840 -4.886 3.679 1.00 70.94 179 LEU A O 1
ATOM 1330 N N . HIS A 1 180 ? 7.967 -4.597 2.520 1.00 84.12 180 HIS A N 1
ATOM 1331 C CA . HIS A 1 180 ? 8.385 -3.348 1.876 1.00 84.12 180 HIS A CA 1
ATOM 1332 C C . HIS A 1 180 ? 7.712 -2.177 2.598 1.00 84.12 180 HIS A C 1
ATOM 1334 O O . HIS A 1 180 ? 6.523 -2.283 2.881 1.00 84.12 180 HIS A O 1
ATOM 1340 N N . LEU A 1 181 ? 8.416 -1.079 2.884 1.00 85.81 181 LEU A N 1
ATOM 1341 C CA . LEU A 1 181 ? 7.830 0.106 3.536 1.00 85.81 181 LEU A CA 1
ATOM 1342 C C . LEU A 1 181 ? 8.125 1.375 2.741 1.00 85.81 181 LEU A C 1
ATOM 1344 O O . LEU A 1 181 ? 9.288 1.673 2.503 1.00 85.81 181 LEU A O 1
ATOM 1348 N N . ASP A 1 182 ? 7.105 2.151 2.388 1.00 85.38 182 ASP A N 1
ATOM 1349 C CA . ASP A 1 182 ? 7.297 3.430 1.690 1.00 85.38 182 ASP A CA 1
ATOM 1350 C C . ASP A 1 182 ? 7.907 4.477 2.624 1.00 85.38 182 ASP A C 1
ATOM 1352 O O . ASP A 1 182 ? 7.261 4.924 3.577 1.00 85.38 182 ASP A O 1
ATOM 1356 N N . LEU A 1 183 ? 9.145 4.884 2.339 1.00 81.69 183 LEU A N 1
ATOM 1357 C CA . LEU A 1 183 ? 9.892 5.845 3.143 1.00 81.69 183 LEU A CA 1
ATOM 1358 C C . LEU A 1 183 ? 10.315 7.060 2.326 1.00 81.69 183 LEU A C 1
ATOM 1360 O O . LEU A 1 183 ? 10.560 7.010 1.122 1.00 81.69 183 LEU A O 1
ATOM 1364 N N . LEU A 1 184 ? 10.455 8.177 3.030 1.00 78.00 184 LEU A N 1
ATOM 1365 C CA . LEU A 1 184 ? 11.148 9.335 2.491 1.00 78.00 184 LEU A CA 1
ATOM 1366 C C . LEU A 1 184 ? 12.663 9.177 2.664 1.00 78.00 184 LEU A C 1
ATOM 1368 O O . LEU A 1 184 ? 13.088 8.561 3.645 1.00 78.00 184 LEU A O 1
ATOM 1372 N N . PRO A 1 185 ? 13.481 9.777 1.778 1.00 78.44 185 PRO A N 1
ATOM 1373 C CA . PRO A 1 185 ? 14.938 9.726 1.889 1.00 78.44 185 PRO A CA 1
ATOM 1374 C C . PRO A 1 185 ? 15.469 10.153 3.266 1.00 78.44 185 PRO A C 1
ATOM 1376 O O . PRO A 1 185 ? 16.407 9.556 3.785 1.00 78.44 185 PRO A O 1
ATOM 1379 N N . GLU A 1 186 ? 14.847 11.144 3.902 1.00 78.00 186 GLU A N 1
ATOM 1380 C CA . GLU A 1 186 ? 15.275 11.664 5.205 1.00 78.00 186 GLU A CA 1
ATOM 1381 C C . GLU A 1 186 ? 14.951 10.709 6.369 1.00 78.00 186 GLU A C 1
ATOM 1383 O O . GLU A 1 186 ? 15.533 10.826 7.445 1.00 78.00 186 GLU A O 1
ATOM 1388 N N . ALA A 1 187 ? 14.030 9.760 6.173 1.00 76.81 187 ALA A N 1
ATOM 1389 C CA . ALA A 1 187 ? 13.614 8.786 7.185 1.00 76.81 187 ALA A CA 1
ATOM 1390 C C . ALA A 1 187 ? 14.434 7.480 7.147 1.00 76.81 187 ALA A C 1
ATOM 1392 O O . ALA A 1 187 ? 14.163 6.562 7.915 1.00 76.81 187 ALA A O 1
ATOM 1393 N N . LEU A 1 188 ? 15.431 7.385 6.264 1.00 75.00 188 LEU A N 1
ATOM 1394 C CA . LEU A 1 188 ? 16.205 6.163 6.023 1.00 75.00 188 LEU A CA 1
ATOM 1395 C C . LEU A 1 188 ? 17.159 5.769 7.152 1.00 75.00 188 LEU A C 1
ATOM 1397 O O . LEU A 1 188 ? 17.547 4.611 7.241 1.00 75.00 188 LEU A O 1
ATOM 1401 N N . ALA A 1 189 ? 17.554 6.711 8.010 1.00 69.00 189 ALA A N 1
ATOM 1402 C CA . ALA A 1 189 ? 18.601 6.481 9.006 1.00 69.00 189 ALA A CA 1
ATOM 1403 C C . ALA A 1 189 ? 18.254 5.405 10.064 1.00 69.00 189 ALA A C 1
ATOM 1405 O O . ALA A 1 189 ? 19.130 5.024 10.837 1.00 69.00 189 ALA A O 1
ATOM 1406 N N . THR A 1 190 ? 17.006 4.921 10.120 1.00 65.00 190 THR A N 1
ATOM 1407 C CA . THR A 1 190 ? 16.478 4.068 11.203 1.00 65.00 190 THR A CA 1
ATOM 1408 C C . THR A 1 190 ? 15.824 2.761 10.741 1.00 65.00 190 THR A C 1
ATOM 1410 O O . THR A 1 190 ? 15.099 2.123 11.500 1.00 65.00 190 THR A O 1
ATOM 1413 N N . THR A 1 191 ? 16.044 2.325 9.507 1.00 67.62 191 THR A N 1
ATOM 1414 C CA . THR A 1 191 ? 15.370 1.140 8.947 1.00 67.62 191 THR A CA 1
ATOM 1415 C C . THR A 1 191 ? 15.845 -0.188 9.541 1.00 67.62 191 THR A C 1
ATOM 1417 O O . THR A 1 191 ? 17.041 -0.484 9.552 1.00 67.62 191 THR A O 1
ATOM 1420 N N . ALA A 1 192 ? 14.893 -1.032 9.944 1.00 67.81 192 ALA A N 1
ATOM 1421 C CA . ALA A 1 192 ? 15.143 -2.408 10.365 1.00 67.81 192 ALA A CA 1
ATOM 1422 C C . ALA A 1 192 ? 15.592 -3.306 9.188 1.00 67.81 192 ALA A C 1
ATOM 1424 O O . ALA A 1 192 ? 15.117 -3.124 8.067 1.00 67.81 192 ALA A O 1
ATOM 1425 N N . PRO A 1 193 ? 16.435 -4.328 9.430 1.00 62.59 193 PRO A N 1
ATOM 1426 C CA . PRO A 1 193 ? 17.037 -5.160 8.379 1.00 62.59 193 PRO A CA 1
ATOM 1427 C C . PRO A 1 193 ? 16.032 -5.973 7.544 1.00 62.59 193 PRO A C 1
ATOM 1429 O O . PRO A 1 193 ? 16.346 -6.348 6.418 1.00 62.59 193 PRO A O 1
ATOM 1432 N N . ASN A 1 194 ? 14.825 -6.218 8.063 1.00 68.25 194 ASN A N 1
ATOM 1433 C CA . ASN A 1 194 ? 13.793 -7.009 7.379 1.00 68.25 194 ASN A CA 1
ATOM 1434 C C . ASN A 1 194 ? 12.796 -6.148 6.586 1.00 68.25 194 ASN A C 1
ATOM 1436 O O . ASN A 1 194 ? 11.926 -6.692 5.902 1.00 68.25 194 ASN A O 1
ATOM 1440 N N . LEU A 1 195 ? 12.911 -4.817 6.670 1.00 75.81 195 LEU A N 1
ATOM 1441 C CA . LEU A 1 195 ? 12.124 -3.902 5.855 1.00 75.81 195 LEU A CA 1
ATOM 1442 C C . LEU A 1 195 ? 12.957 -3.366 4.702 1.00 75.81 195 LEU A C 1
ATOM 1444 O O . LEU A 1 195 ? 13.955 -2.684 4.914 1.00 75.81 195 LEU A O 1
ATOM 1448 N N . LEU A 1 196 ? 12.495 -3.611 3.479 1.00 83.81 196 LEU A N 1
ATOM 1449 C CA . LEU A 1 196 ? 13.062 -2.975 2.299 1.00 83.81 196 LEU A CA 1
ATOM 1450 C C . LEU A 1 196 ? 12.376 -1.611 2.087 1.00 83.81 196 LEU A C 1
ATOM 1452 O O . LEU A 1 196 ? 11.210 -1.593 1.675 1.00 83.81 196 LEU A O 1
ATOM 1456 N N . PRO A 1 197 ? 13.042 -0.472 2.357 1.00 86.81 197 PRO A N 1
ATOM 1457 C CA . PRO A 1 197 ? 12.433 0.837 2.176 1.00 86.81 197 PRO A CA 1
ATOM 1458 C C . PRO A 1 197 ? 12.182 1.107 0.695 1.00 86.81 197 PRO A C 1
ATOM 1460 O O . PRO A 1 197 ? 13.079 0.935 -0.119 1.00 86.81 197 PRO A O 1
ATOM 1463 N N . VAL A 1 198 ? 10.978 1.529 0.339 1.00 88.38 198 VAL A N 1
ATOM 1464 C CA . VAL A 1 198 ? 10.580 1.930 -1.011 1.00 88.38 198 VAL A CA 1
ATOM 1465 C C . VAL A 1 198 ? 10.736 3.445 -1.109 1.00 88.38 198 VAL A C 1
ATOM 1467 O O . VAL A 1 198 ? 10.123 4.181 -0.336 1.00 88.38 198 VAL A O 1
ATOM 1470 N N . LEU A 1 199 ? 11.603 3.903 -2.012 1.00 87.25 199 LEU A N 1
ATOM 1471 C CA . LEU A 1 199 ? 12.051 5.291 -2.106 1.00 87.25 199 LEU A CA 1
ATOM 1472 C C . LEU A 1 199 ? 11.620 5.947 -3.413 1.00 87.25 199 LEU A C 1
ATOM 1474 O O . LEU A 1 199 ? 11.661 5.295 -4.453 1.00 87.25 199 LEU A O 1
ATOM 1478 N N . PRO A 1 200 ? 11.307 7.253 -3.413 1.00 85.81 200 PRO A N 1
ATOM 1479 C CA . PRO A 1 200 ? 10.969 7.956 -4.646 1.00 85.81 200 PRO A CA 1
ATOM 1480 C C . PRO A 1 200 ? 12.162 7.978 -5.622 1.00 85.81 200 PRO A C 1
ATOM 1482 O O . PRO A 1 200 ? 13.311 7.968 -5.166 1.00 85.81 200 PRO A O 1
ATOM 1485 N N . PRO A 1 201 ? 11.947 8.144 -6.944 1.00 83.44 201 PRO A N 1
ATOM 1486 C CA . PRO A 1 201 ? 13.017 8.061 -7.948 1.00 83.44 201 PRO A CA 1
ATOM 1487 C C . PRO A 1 201 ? 14.163 9.044 -7.704 1.00 83.44 201 PRO A C 1
ATOM 1489 O O . PRO A 1 201 ? 15.322 8.741 -7.960 1.00 83.44 201 PRO A O 1
ATOM 1492 N N . ARG A 1 202 ? 13.869 10.219 -7.132 1.00 81.94 202 ARG A N 1
ATOM 1493 C CA . ARG A 1 202 ? 14.881 11.227 -6.769 1.00 81.94 202 ARG A CA 1
ATOM 1494 C C . ARG A 1 202 ? 15.953 10.712 -5.799 1.00 81.94 202 ARG A C 1
ATOM 1496 O O . ARG A 1 202 ? 17.045 11.270 -5.761 1.00 81.94 202 ARG A O 1
ATOM 1503 N N . ALA A 1 203 ? 15.663 9.660 -5.028 1.00 83.50 203 ALA A N 1
ATOM 1504 C CA . ALA A 1 203 ? 16.634 9.031 -4.136 1.00 83.50 203 ALA A CA 1
ATOM 1505 C C . ALA A 1 203 ? 17.768 8.329 -4.905 1.00 83.50 203 ALA A C 1
ATOM 1507 O O . ALA A 1 203 ? 18.848 8.143 -4.355 1.00 83.50 203 ALA A O 1
ATOM 1508 N N . LEU A 1 204 ? 17.571 8.005 -6.188 1.00 80.75 204 LEU A N 1
ATOM 1509 C CA . LEU A 1 204 ? 18.588 7.381 -7.039 1.00 80.75 204 LEU A CA 1
ATOM 1510 C C . LEU A 1 204 ? 19.817 8.262 -7.269 1.00 80.75 204 LEU A C 1
ATOM 1512 O O . LEU A 1 204 ? 20.900 7.737 -7.500 1.00 80.75 204 LEU A O 1
ATOM 1516 N N . ALA A 1 205 ? 19.674 9.587 -7.183 1.00 84.56 205 ALA A N 1
ATOM 1517 C CA . ALA A 1 205 ? 20.802 10.507 -7.324 1.00 84.56 205 ALA A CA 1
ATOM 1518 C C . ALA A 1 205 ? 21.794 10.407 -6.150 1.00 84.56 205 ALA A C 1
ATOM 1520 O O . ALA A 1 205 ? 22.964 10.763 -6.288 1.00 84.56 205 ALA A O 1
ATOM 1521 N N . ARG A 1 206 ? 21.322 9.959 -4.981 1.00 84.94 206 ARG A N 1
ATOM 1522 C CA . ARG A 1 206 ? 22.116 9.739 -3.765 1.00 84.94 206 ARG A CA 1
ATOM 1523 C C . ARG A 1 206 ? 21.575 8.497 -3.053 1.00 84.94 206 ARG A C 1
ATOM 1525 O O . ARG A 1 206 ? 20.879 8.636 -2.043 1.00 84.94 206 ARG A O 1
ATOM 1532 N N . PRO A 1 207 ? 21.829 7.300 -3.607 1.00 82.12 207 PRO A N 1
ATOM 1533 C CA . PRO A 1 207 ? 21.257 6.077 -3.078 1.00 82.12 207 PRO A CA 1
ATOM 1534 C C . PRO A 1 207 ? 21.819 5.814 -1.675 1.00 82.12 207 PRO A C 1
ATOM 1536 O O . PRO A 1 207 ? 23.001 6.074 -1.427 1.00 82.12 207 PRO A O 1
ATOM 1539 N N . PRO A 1 208 ? 21.004 5.310 -0.738 1.00 83.19 208 PRO A N 1
ATOM 1540 C CA . PRO A 1 208 ? 21.504 4.957 0.581 1.00 83.19 208 PRO A CA 1
ATOM 1541 C C . PRO A 1 208 ? 22.399 3.711 0.520 1.00 83.19 208 PRO A C 1
ATOM 1543 O O . PRO A 1 208 ? 22.302 2.898 -0.396 1.00 83.19 208 PRO A O 1
ATOM 1546 N N . ALA A 1 209 ? 23.251 3.537 1.534 1.00 84.12 209 ALA A N 1
ATOM 1547 C CA . ALA A 1 209 ? 24.185 2.406 1.625 1.00 84.12 209 ALA A CA 1
ATOM 1548 C C . ALA A 1 209 ? 23.518 1.060 1.983 1.00 84.12 209 ALA A C 1
ATOM 1550 O O . ALA A 1 209 ? 24.158 0.013 1.948 1.00 84.12 209 ALA A O 1
ATOM 1551 N N . MET A 1 210 ? 22.244 1.088 2.362 1.00 81.31 210 MET A N 1
ATOM 1552 C CA . MET A 1 210 ? 21.450 -0.082 2.734 1.00 81.31 210 MET A CA 1
ATOM 1553 C C . MET A 1 210 ? 20.645 -0.615 1.539 1.00 81.31 210 MET A C 1
ATOM 1555 O O . MET A 1 210 ? 20.447 0.119 0.575 1.00 81.31 210 MET A O 1
ATOM 1559 N N . PRO A 1 211 ? 20.112 -1.847 1.587 1.00 84.62 211 PRO A N 1
ATOM 1560 C CA . PRO A 1 211 ? 19.153 -2.314 0.592 1.00 84.62 211 PRO A CA 1
ATOM 1561 C C . PRO A 1 211 ? 17.902 -1.431 0.543 1.00 84.62 211 PRO A C 1
ATOM 1563 O O . PRO A 1 211 ? 17.355 -1.081 1.581 1.00 84.62 211 PRO A O 1
ATOM 1566 N N . PHE A 1 212 ? 17.406 -1.113 -0.651 1.00 86.38 212 PHE A N 1
ATOM 1567 C CA . PHE A 1 212 ? 16.157 -0.368 -0.835 1.00 86.38 212 PHE A CA 1
ATOM 1568 C C . PHE A 1 212 ? 15.410 -0.834 -2.082 1.00 86.38 212 PHE A C 1
ATOM 1570 O O . PHE A 1 212 ? 15.950 -1.539 -2.932 1.00 86.38 212 PHE A O 1
ATOM 1577 N N . ALA A 1 213 ? 14.155 -0.443 -2.184 1.00 89.75 213 ALA A N 1
ATOM 1578 C CA . ALA A 1 213 ? 13.341 -0.503 -3.373 1.00 89.75 213 ALA A CA 1
ATOM 1579 C C . ALA A 1 213 ? 13.103 0.915 -3.900 1.00 89.75 213 ALA A C 1
ATOM 1581 O O . ALA A 1 213 ? 13.199 1.891 -3.159 1.00 89.75 213 ALA A O 1
ATOM 1582 N N . VAL A 1 214 ? 12.783 1.029 -5.178 1.00 88.56 214 VAL A N 1
ATOM 1583 C CA . VAL A 1 214 ? 12.508 2.305 -5.843 1.00 88.56 214 VAL A CA 1
ATOM 1584 C C . VAL A 1 214 ? 11.039 2.332 -6.232 1.00 88.56 214 VAL A C 1
ATOM 1586 O O . VAL A 1 214 ? 10.526 1.325 -6.707 1.00 88.56 214 VAL A O 1
ATOM 1589 N N . ASP A 1 215 ? 10.369 3.455 -6.019 1.00 88.12 215 ASP A N 1
ATOM 1590 C CA . ASP A 1 215 ? 8.967 3.688 -6.353 1.00 88.12 215 ASP A CA 1
ATOM 1591 C C . ASP A 1 215 ? 8.837 4.496 -7.637 1.00 88.12 215 ASP A C 1
ATOM 1593 O O . ASP A 1 215 ? 9.458 5.547 -7.754 1.00 88.12 215 ASP A O 1
ATOM 1597 N N . GLY A 1 216 ? 8.005 4.043 -8.567 1.00 74.25 216 GLY A N 1
ATOM 1598 C CA . GLY A 1 216 ? 7.363 4.871 -9.581 1.00 74.25 216 GLY A CA 1
ATOM 1599 C C . GLY A 1 216 ? 8.239 5.811 -10.419 1.00 74.25 216 GLY A C 1
ATOM 1600 O O . GLY A 1 216 ? 7.818 6.954 -10.627 1.00 74.25 216 GLY A O 1
ATOM 1601 N N . PRO A 1 217 ? 9.410 5.420 -10.962 1.00 78.75 217 PRO A N 1
ATOM 1602 C CA . PRO A 1 217 ? 9.905 6.127 -12.132 1.00 78.75 217 PRO A CA 1
ATOM 1603 C C . PRO A 1 217 ? 8.865 5.942 -13.244 1.00 78.75 217 PRO A C 1
ATOM 1605 O O . PRO A 1 217 ? 8.605 4.828 -13.693 1.00 78.75 217 PRO A O 1
ATOM 1608 N N . GLY A 1 218 ? 8.220 7.038 -13.646 1.00 81.56 218 GLY A N 1
ATOM 1609 C CA . GLY A 1 218 ? 7.358 7.033 -14.827 1.00 81.56 218 GLY A CA 1
ATOM 1610 C C . GLY A 1 218 ? 8.162 6.704 -16.085 1.00 81.56 218 GLY A C 1
ATOM 1611 O O . GLY A 1 218 ? 9.395 6.722 -16.056 1.00 81.56 218 GLY A O 1
ATOM 1612 N N . LEU A 1 219 ? 7.475 6.460 -17.203 1.00 84.12 219 LEU A N 1
ATOM 1613 C CA . LEU A 1 219 ? 8.108 6.075 -18.470 1.00 84.12 219 LEU A CA 1
ATOM 1614 C C . LEU A 1 219 ? 9.296 6.977 -18.843 1.00 84.12 219 LEU A C 1
ATOM 1616 O O . LEU A 1 219 ? 10.395 6.483 -19.059 1.00 84.12 219 LEU A O 1
ATOM 1620 N N . ALA A 1 220 ? 9.103 8.298 -18.804 1.00 82.62 220 ALA A N 1
ATOM 1621 C CA . ALA A 1 220 ? 10.156 9.260 -19.133 1.00 82.62 220 ALA A CA 1
ATOM 1622 C C . ALA A 1 220 ? 11.403 9.119 -18.240 1.00 82.62 220 ALA A C 1
ATOM 1624 O O . ALA A 1 220 ? 12.523 9.317 -18.695 1.00 82.62 220 ALA A O 1
ATOM 1625 N N . ALA A 1 221 ? 11.230 8.772 -16.960 1.00 83.88 221 ALA A N 1
ATOM 1626 C CA . ALA A 1 221 ? 12.360 8.522 -16.071 1.00 83.88 221 ALA A CA 1
ATOM 1627 C C . ALA A 1 221 ? 13.049 7.194 -16.410 1.00 83.88 221 ALA A C 1
ATOM 1629 O O . ALA A 1 221 ? 14.274 7.139 -16.393 1.00 83.88 221 ALA A O 1
ATOM 1630 N N . LEU A 1 222 ? 12.284 6.151 -16.745 1.00 86.44 222 LEU A N 1
ATOM 1631 C CA . LEU A 1 222 ? 12.825 4.851 -17.150 1.00 86.44 222 LEU A CA 1
ATOM 1632 C C . LEU A 1 222 ? 13.666 4.944 -18.427 1.00 86.44 222 LEU A C 1
ATOM 1634 O O . LEU A 1 222 ? 14.724 4.327 -18.486 1.00 86.44 222 LEU A O 1
ATOM 1638 N N . GLU A 1 223 ? 13.251 5.755 -19.399 1.00 85.44 223 GLU A N 1
ATOM 1639 C CA . GLU A 1 223 ? 13.987 5.974 -20.655 1.00 85.44 223 GLU A CA 1
ATOM 1640 C C . GLU A 1 223 ? 15.365 6.626 -20.453 1.00 85.44 223 GLU A C 1
ATOM 1642 O O . GLU A 1 223 ? 16.263 6.451 -21.272 1.00 85.44 223 GLU A O 1
ATOM 1647 N N . MET A 1 224 ? 15.546 7.373 -19.361 1.00 83.56 224 MET A N 1
ATOM 1648 C CA . MET A 1 224 ? 16.802 8.062 -19.040 1.00 83.56 224 MET A CA 1
ATOM 1649 C C . MET A 1 224 ? 17.722 7.257 -18.113 1.00 83.56 224 MET A C 1
ATOM 1651 O O . MET A 1 224 ? 18.851 7.676 -17.852 1.00 83.56 224 MET A O 1
ATOM 1655 N N . ILE A 1 225 ? 17.237 6.146 -17.558 1.00 83.44 225 ILE A N 1
ATOM 1656 C CA . ILE A 1 225 ? 17.975 5.327 -16.597 1.00 83.44 225 ILE A CA 1
ATOM 1657 C C . ILE A 1 225 ? 18.729 4.233 -17.349 1.00 83.44 225 ILE A C 1
ATOM 1659 O O . ILE A 1 225 ? 18.189 3.603 -18.249 1.00 83.44 225 ILE A O 1
ATOM 1663 N N . ASP A 1 226 ? 19.960 3.952 -16.921 1.00 87.25 226 ASP A N 1
ATOM 1664 C CA . ASP A 1 226 ? 20.650 2.721 -17.300 1.00 87.25 226 ASP A CA 1
ATOM 1665 C C . ASP A 1 226 ? 20.067 1.540 -16.496 1.00 87.25 226 ASP A C 1
ATOM 1667 O O . ASP A 1 226 ? 20.323 1.436 -15.287 1.00 87.25 226 ASP A O 1
ATOM 1671 N N . PRO A 1 227 ? 19.274 0.646 -17.119 1.00 86.19 227 PRO A N 1
ATOM 1672 C CA . PRO A 1 227 ? 18.598 -0.430 -16.403 1.00 86.19 227 PRO A CA 1
ATOM 1673 C C . PRO A 1 227 ? 19.579 -1.427 -15.772 1.00 86.19 227 PRO A C 1
ATOM 1675 O O . PRO A 1 227 ? 19.276 -1.975 -14.708 1.00 86.19 227 PRO A O 1
ATOM 1678 N N . ALA A 1 228 ? 20.760 -1.627 -16.370 1.00 85.81 228 ALA A N 1
ATOM 1679 C CA . ALA A 1 228 ? 21.760 -2.574 -15.876 1.00 85.81 228 ALA A CA 1
ATOM 1680 C C . ALA A 1 228 ? 22.429 -2.095 -14.579 1.00 85.81 228 ALA A C 1
ATOM 1682 O O . ALA A 1 228 ? 22.854 -2.911 -13.761 1.00 85.81 228 ALA A O 1
ATOM 1683 N N . ASN A 1 229 ? 22.489 -0.777 -14.378 1.00 84.44 229 ASN A N 1
ATOM 1684 C CA . ASN A 1 229 ? 23.151 -0.146 -13.237 1.00 84.44 229 ASN A CA 1
ATOM 1685 C C . ASN A 1 229 ? 22.174 0.520 -12.258 1.00 84.44 229 ASN A C 1
ATOM 1687 O O . ASN A 1 229 ? 22.607 1.180 -11.312 1.00 84.44 229 ASN A O 1
ATOM 1691 N N . LEU A 1 230 ? 20.860 0.343 -12.444 1.00 85.94 230 LEU A N 1
ATOM 1692 C CA . LEU A 1 230 ? 19.867 0.885 -11.523 1.00 85.94 230 LEU A CA 1
ATOM 1693 C C . LEU A 1 230 ? 20.066 0.263 -10.125 1.00 85.94 230 LEU A C 1
ATOM 1695 O O . LEU A 1 230 ? 19.952 -0.959 -9.998 1.00 85.94 230 LEU A O 1
ATOM 1699 N N . PRO A 1 231 ? 20.317 1.051 -9.065 1.00 83.88 231 PRO A N 1
ATOM 1700 C CA . PRO A 1 231 ? 20.510 0.517 -7.721 1.00 83.88 231 PRO A CA 1
ATOM 1701 C C . PRO A 1 231 ? 19.179 0.082 -7.072 1.00 83.88 231 PRO A C 1
ATOM 1703 O O . PRO A 1 231 ? 18.094 0.450 -7.519 1.00 83.88 231 PRO A O 1
ATOM 1706 N N . GLY A 1 232 ? 19.265 -0.713 -6.000 1.00 83.94 232 GLY A N 1
ATOM 1707 C CA . GLY A 1 232 ? 18.112 -1.225 -5.243 1.00 83.94 232 GLY A CA 1
ATOM 1708 C C . GLY A 1 232 ? 17.733 -2.680 -5.563 1.00 83.94 232 GLY A C 1
ATOM 1709 O O . GLY A 1 232 ? 18.059 -3.223 -6.616 1.00 83.94 232 GLY A O 1
ATOM 1710 N N . LEU A 1 233 ? 17.036 -3.349 -4.646 1.00 87.12 233 LEU A N 1
ATOM 1711 C CA . LEU A 1 233 ? 16.628 -4.757 -4.758 1.00 87.12 233 LEU A CA 1
ATOM 1712 C C . LEU A 1 233 ? 15.265 -4.953 -5.428 1.00 87.12 233 LEU A C 1
ATOM 1714 O O . LEU A 1 233 ? 14.954 -6.045 -5.913 1.00 87.12 233 LEU A O 1
ATOM 1718 N N . ALA A 1 234 ? 14.428 -3.919 -5.441 1.00 89.62 234 ALA A N 1
ATOM 1719 C CA . ALA A 1 234 ? 13.142 -3.970 -6.113 1.00 89.62 234 ALA A CA 1
ATOM 1720 C C . ALA A 1 234 ? 12.782 -2.629 -6.745 1.00 89.62 234 ALA A C 1
ATOM 1722 O O . ALA A 1 234 ? 13.207 -1.578 -6.275 1.00 89.62 234 ALA A O 1
ATOM 1723 N N . LEU A 1 235 ? 11.969 -2.681 -7.788 1.00 91.19 235 LEU A N 1
ATOM 1724 C CA . LEU A 1 235 ? 11.445 -1.517 -8.479 1.00 91.19 235 LEU A CA 1
ATOM 1725 C C . LEU A 1 235 ? 9.926 -1.658 -8.569 1.00 91.19 235 LEU A C 1
ATOM 1727 O O . LEU A 1 235 ? 9.429 -2.552 -9.249 1.00 91.19 235 LEU A O 1
ATOM 1731 N N . HIS A 1 236 ? 9.203 -0.809 -7.849 1.00 92.31 236 HIS A N 1
ATOM 1732 C CA . HIS A 1 236 ? 7.750 -0.704 -7.908 1.00 92.31 236 HIS A CA 1
ATOM 1733 C C . HIS A 1 236 ? 7.383 0.180 -9.091 1.00 92.31 236 HIS A C 1
ATOM 1735 O O . HIS A 1 236 ? 7.815 1.327 -9.164 1.00 92.31 236 HIS A O 1
ATOM 1741 N N . LEU A 1 237 ? 6.619 -0.363 -10.032 1.00 92.12 237 LEU A N 1
ATOM 1742 C CA . LEU A 1 237 ? 6.166 0.356 -11.219 1.00 92.12 237 LEU A CA 1
ATOM 1743 C C . LEU A 1 237 ? 4.656 0.301 -11.278 1.00 92.12 237 LEU A C 1
ATOM 1745 O O . LEU A 1 237 ? 4.094 -0.787 -11.322 1.00 92.12 237 LEU A O 1
ATOM 1749 N N . ALA A 1 238 ? 3.999 1.456 -11.335 1.00 91.50 238 ALA A N 1
ATOM 1750 C CA . ALA A 1 238 ? 2.593 1.492 -11.698 1.00 91.50 238 ALA A CA 1
ATOM 1751 C C . ALA A 1 238 ? 2.418 0.896 -13.098 1.00 91.50 238 ALA A C 1
ATOM 1753 O O . ALA A 1 238 ? 3.161 1.237 -14.018 1.00 91.50 238 ALA A O 1
ATOM 1754 N N . HIS A 1 239 ? 1.440 0.009 -13.255 1.00 91.06 239 HIS A N 1
ATOM 1755 C CA . HIS A 1 239 ? 1.051 -0.478 -14.564 1.00 91.06 239 HIS A CA 1
ATOM 1756 C C . HIS A 1 239 ? 0.540 0.693 -15.405 1.00 91.06 239 HIS A C 1
ATOM 1758 O O . HIS A 1 239 ? -0.500 1.286 -15.111 1.00 91.06 239 HIS A O 1
ATOM 1764 N N . ASP A 1 240 ? 1.280 0.984 -16.464 1.00 90.31 240 ASP A N 1
ATOM 1765 C CA . ASP A 1 240 ? 0.965 1.971 -17.480 1.00 90.31 240 ASP A CA 1
ATOM 1766 C C . ASP A 1 240 ? 1.145 1.278 -18.838 1.00 90.31 240 ASP A C 1
ATOM 1768 O O . ASP A 1 240 ? 2.228 0.742 -19.086 1.00 90.31 240 ASP A O 1
ATOM 1772 N N . PRO A 1 241 ? 0.126 1.257 -19.719 1.00 88.00 241 PRO A N 1
ATOM 1773 C CA . PRO A 1 241 ? 0.264 0.706 -21.067 1.00 88.00 241 PRO A CA 1
ATOM 1774 C C . PRO A 1 241 ? 1.452 1.285 -21.843 1.00 88.00 241 PRO A C 1
ATOM 1776 O O . PRO A 1 241 ? 2.018 0.616 -22.700 1.00 88.00 241 PRO A O 1
ATOM 1779 N N . ALA A 1 242 ? 1.886 2.507 -21.524 1.00 89.62 242 ALA A N 1
ATOM 1780 C CA . ALA A 1 242 ? 3.045 3.120 -22.157 1.00 89.62 242 ALA A CA 1
ATOM 1781 C C . ALA A 1 242 ? 4.366 2.374 -21.859 1.00 89.62 242 ALA A C 1
ATOM 1783 O O . ALA A 1 242 ? 5.324 2.507 -22.618 1.00 89.62 242 ALA A O 1
ATOM 1784 N N . LEU A 1 243 ? 4.418 1.524 -20.823 1.00 90.25 243 LEU A N 1
ATOM 1785 C CA . LEU A 1 243 ? 5.552 0.625 -20.564 1.00 90.25 243 LEU A CA 1
ATOM 1786 C C . LEU A 1 243 ? 5.762 -0.408 -21.683 1.00 90.25 243 LEU A C 1
ATOM 1788 O O . LEU A 1 243 ? 6.869 -0.925 -21.822 1.00 90.25 243 LEU A O 1
ATOM 1792 N N . GLU A 1 244 ? 4.739 -0.698 -22.494 1.00 89.81 244 GLU A N 1
ATOM 1793 C CA . GLU A 1 244 ? 4.854 -1.564 -23.678 1.00 89.81 244 GLU A CA 1
ATOM 1794 C C . GLU A 1 244 ? 5.767 -0.978 -24.758 1.00 89.81 244 GLU A C 1
ATOM 1796 O O . GLU A 1 244 ? 6.308 -1.725 -25.571 1.00 89.81 244 GLU A O 1
ATOM 1801 N N . ALA A 1 245 ? 5.959 0.344 -24.760 1.00 89.50 245 ALA A N 1
ATOM 1802 C CA . ALA A 1 245 ? 6.844 1.016 -25.703 1.00 89.50 245 ALA A CA 1
ATOM 1803 C C . ALA A 1 245 ? 8.332 0.841 -25.356 1.00 89.50 245 ALA A C 1
ATOM 1805 O O . ALA A 1 245 ? 9.189 1.141 -26.190 1.00 89.50 245 ALA A O 1
ATOM 1806 N N . LEU A 1 246 ? 8.656 0.360 -24.148 1.00 89.69 246 LEU A N 1
ATOM 1807 C CA . LEU A 1 246 ? 10.042 0.128 -23.758 1.00 89.69 246 LEU A CA 1
ATOM 1808 C C . LEU A 1 246 ? 10.641 -1.052 -24.545 1.00 89.69 246 LEU A C 1
ATOM 1810 O O . LEU A 1 246 ? 9.968 -2.067 -24.748 1.00 89.69 246 LEU A O 1
ATOM 1814 N N . PRO A 1 247 ? 11.917 -0.960 -24.963 1.00 88.94 247 PRO A N 1
ATOM 1815 C CA . PRO A 1 247 ? 12.589 -2.037 -25.682 1.00 88.94 247 PRO A CA 1
ATOM 1816 C C . PRO A 1 247 ? 12.548 -3.371 -24.923 1.00 88.94 247 PRO A C 1
ATOM 1818 O O . PRO A 1 247 ? 12.707 -3.414 -23.706 1.00 88.94 247 PRO A O 1
ATOM 1821 N N . ALA A 1 248 ? 12.380 -4.495 -25.622 1.00 82.19 248 ALA A N 1
ATOM 1822 C CA . ALA A 1 248 ? 12.269 -5.809 -24.970 1.00 82.19 248 ALA A CA 1
ATOM 1823 C C . ALA A 1 248 ? 13.527 -6.204 -24.162 1.00 82.19 248 ALA A C 1
ATOM 1825 O O . ALA A 1 248 ? 13.455 -6.953 -23.185 1.00 82.19 248 ALA A O 1
ATOM 1826 N N . ASP A 1 249 ? 14.696 -5.708 -24.563 1.00 89.88 249 ASP A N 1
ATOM 1827 C CA . ASP A 1 249 ? 15.966 -5.874 -23.859 1.00 89.88 249 ASP A CA 1
ATOM 1828 C C . ASP A 1 249 ? 16.085 -4.998 -22.603 1.00 89.88 249 ASP A C 1
ATOM 1830 O O . ASP A 1 249 ? 16.826 -5.376 -21.693 1.00 89.88 249 ASP A O 1
ATOM 1834 N N . PHE A 1 250 ? 15.298 -3.920 -22.486 1.00 91.94 250 PHE A N 1
ATOM 1835 C CA . PHE A 1 250 ? 15.236 -3.076 -21.287 1.00 91.94 250 PHE A CA 1
ATOM 1836 C C . PHE A 1 250 ? 14.910 -3.905 -20.042 1.00 91.94 250 PHE A C 1
ATOM 1838 O O . PHE A 1 250 ? 15.648 -3.887 -19.056 1.00 91.94 250 PHE A O 1
ATOM 1845 N N . TRP A 1 251 ? 13.839 -4.703 -20.103 1.00 90.62 251 TRP A N 1
ATOM 1846 C CA . TRP A 1 251 ? 13.395 -5.530 -18.977 1.00 90.62 251 T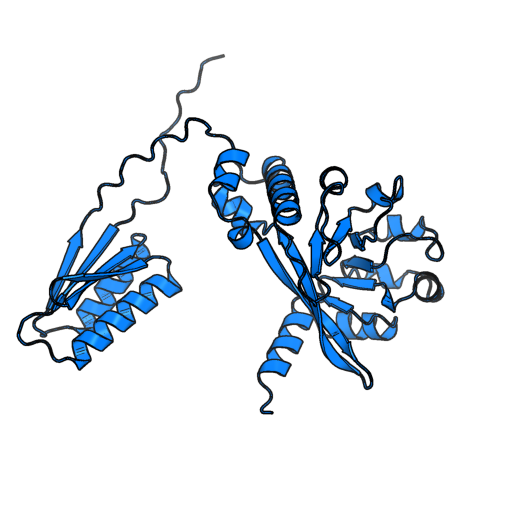RP A CA 1
ATOM 1847 C C . TRP A 1 251 ? 14.418 -6.595 -18.602 1.00 90.62 251 TRP A C 1
ATOM 1849 O O . TRP A 1 251 ? 14.623 -6.877 -17.420 1.00 90.62 251 TRP A O 1
ATOM 1859 N N . ARG A 1 252 ? 15.101 -7.159 -19.603 1.00 91.44 252 ARG A N 1
ATOM 1860 C CA . ARG A 1 252 ? 16.172 -8.134 -19.387 1.00 91.44 252 ARG A CA 1
ATOM 1861 C C . ARG A 1 252 ? 17.366 -7.496 -18.680 1.00 91.44 252 ARG A C 1
ATOM 1863 O O . ARG A 1 252 ? 17.863 -8.089 -17.727 1.00 91.44 252 ARG A O 1
ATOM 1870 N N . ALA A 1 253 ? 17.793 -6.314 -19.124 1.00 91.31 253 ALA A N 1
ATOM 1871 C CA . ALA A 1 253 ? 18.892 -5.570 -18.515 1.00 91.31 253 ALA A CA 1
ATOM 1872 C C . ALA A 1 253 ? 18.560 -5.131 -17.080 1.00 91.31 253 ALA A C 1
ATOM 1874 O O . ALA A 1 253 ? 19.401 -5.239 -16.192 1.00 91.31 253 ALA A O 1
ATOM 1875 N N . LEU A 1 254 ? 17.313 -4.721 -16.836 1.00 89.81 254 LEU A N 1
ATOM 1876 C CA . LEU A 1 254 ? 16.818 -4.346 -15.511 1.00 89.81 254 LEU A CA 1
ATOM 1877 C C . LEU A 1 254 ? 16.784 -5.534 -14.537 1.00 89.81 254 LEU A C 1
ATOM 1879 O O . LEU A 1 254 ? 16.952 -5.359 -13.327 1.00 89.81 254 LEU A O 1
ATOM 1883 N N . GLY A 1 255 ? 16.555 -6.739 -15.064 1.00 91.62 255 GLY A N 1
ATOM 1884 C CA . GLY A 1 255 ? 16.273 -7.945 -14.297 1.00 91.62 255 GLY A CA 1
ATOM 1885 C C . GLY A 1 255 ? 14.794 -7.983 -13.900 1.00 91.62 255 GLY A C 1
ATOM 1886 O O . GLY A 1 255 ? 14.426 -7.412 -12.873 1.00 91.62 255 GLY A O 1
ATOM 1887 N N . PRO A 1 256 ? 13.922 -8.692 -14.638 1.00 91.25 256 PRO A N 1
ATOM 1888 C CA . PRO A 1 256 ? 12.470 -8.583 -14.464 1.00 91.25 256 PRO A CA 1
ATOM 1889 C C . PRO A 1 256 ? 11.989 -9.123 -13.108 1.00 91.25 256 PRO A C 1
ATOM 1891 O O . PRO A 1 256 ? 10.979 -8.675 -12.570 1.00 91.25 256 PRO A O 1
ATOM 1894 N N . ALA A 1 257 ? 12.770 -10.004 -12.473 1.00 88.56 257 ALA A N 1
ATOM 1895 C CA . ALA A 1 257 ? 12.531 -10.447 -11.104 1.00 88.56 257 ALA A CA 1
ATOM 1896 C C . ALA A 1 257 ? 12.582 -9.297 -10.081 1.00 88.56 257 ALA A C 1
ATOM 1898 O O . ALA A 1 257 ? 11.966 -9.414 -9.022 1.00 88.56 257 ALA A O 1
ATOM 1899 N N . ARG A 1 258 ? 13.286 -8.190 -10.375 1.00 89.69 258 ARG A N 1
ATOM 1900 C CA . ARG A 1 258 ? 13.371 -6.985 -9.530 1.00 89.69 258 ARG A CA 1
ATOM 1901 C C . ARG A 1 258 ? 12.093 -6.145 -9.576 1.00 89.69 258 ARG A C 1
ATOM 1903 O O . ARG A 1 258 ? 11.847 -5.390 -8.641 1.00 89.69 258 ARG A O 1
ATOM 1910 N N . VAL A 1 259 ? 11.260 -6.308 -10.596 1.00 92.12 259 VAL A N 1
ATOM 1911 C CA . VAL A 1 259 ? 10.049 -5.503 -10.767 1.00 92.12 259 VAL A CA 1
ATOM 1912 C C . VAL A 1 259 ? 8.924 -6.018 -9.870 1.00 92.12 259 VAL A C 1
ATOM 1914 O O . VAL A 1 259 ? 8.679 -7.224 -9.775 1.00 92.12 259 VAL A O 1
ATOM 1917 N N . VAL A 1 260 ? 8.252 -5.084 -9.205 1.00 93.62 260 VAL A N 1
ATOM 1918 C CA . VAL A 1 260 ? 6.943 -5.255 -8.577 1.00 93.62 260 VAL A CA 1
ATOM 1919 C C . VAL A 1 260 ? 5.969 -4.413 -9.393 1.00 93.62 260 VAL A C 1
ATOM 1921 O O . VAL A 1 260 ? 6.009 -3.186 -9.334 1.00 93.62 260 VAL A O 1
ATOM 1924 N N . LEU A 1 261 ? 5.131 -5.063 -10.198 1.00 94.00 261 LEU A N 1
ATOM 1925 C CA . LEU A 1 261 ? 4.158 -4.361 -11.030 1.00 94.00 261 LEU A CA 1
ATOM 1926 C C . LEU A 1 261 ? 2.922 -4.013 -10.198 1.00 94.00 261 LEU A C 1
ATOM 1928 O O . LEU A 1 261 ? 2.268 -4.893 -9.637 1.00 94.00 261 LEU A O 1
ATOM 1932 N N . GLU A 1 262 ? 2.604 -2.733 -10.121 1.00 92.81 262 GLU A N 1
ATOM 1933 C CA . GLU A 1 262 ? 1.584 -2.183 -9.245 1.00 92.81 262 GLU A CA 1
ATOM 1934 C C . GLU A 1 262 ? 0.315 -1.780 -9.976 1.00 92.81 262 GLU A C 1
ATOM 1936 O O . GLU A 1 262 ? 0.322 -1.476 -11.164 1.00 92.81 262 GLU A O 1
ATOM 1941 N N . GLY A 1 263 ? -0.800 -1.731 -9.247 1.00 90.19 263 GLY A N 1
ATOM 1942 C CA . GLY A 1 263 ? -2.073 -1.293 -9.818 1.00 90.19 263 GLY A CA 1
ATOM 1943 C C . GLY A 1 263 ? -2.640 -2.264 -10.856 1.00 90.19 263 GLY A C 1
ATOM 1944 O O . GLY A 1 263 ? -3.448 -1.862 -11.687 1.00 90.19 263 GLY A O 1
ATOM 1945 N N . VAL A 1 264 ? -2.258 -3.543 -10.798 1.00 93.50 264 VAL A N 1
ATOM 1946 C CA . VAL A 1 264 ? -2.737 -4.584 -11.716 1.00 93.50 264 VAL A CA 1
ATOM 1947 C C . VAL A 1 264 ? -4.232 -4.810 -11.483 1.00 93.50 264 VAL A C 1
ATOM 1949 O O . VAL A 1 264 ? -4.649 -5.498 -10.544 1.00 93.50 264 VAL A O 1
ATOM 1952 N N . ALA A 1 265 ? -5.051 -4.161 -12.307 1.00 93.38 265 ALA A N 1
ATOM 1953 C CA . ALA A 1 265 ? -6.500 -4.086 -12.127 1.00 93.38 265 ALA A CA 1
ATOM 1954 C C . ALA A 1 265 ? -7.244 -5.301 -12.700 1.00 93.38 265 ALA A C 1
ATOM 1956 O O . ALA A 1 265 ? -8.300 -5.696 -12.183 1.00 93.38 265 ALA A O 1
ATOM 1957 N N . ASP A 1 266 ? -6.681 -5.906 -13.744 1.00 94.06 266 ASP A N 1
ATOM 1958 C CA . ASP A 1 266 ? -7.302 -6.972 -14.515 1.00 94.06 266 ASP A CA 1
ATOM 1959 C C . ASP A 1 266 ? -6.300 -8.052 -14.945 1.00 94.06 266 ASP A C 1
ATOM 1961 O O . ASP A 1 266 ? -5.115 -8.045 -14.603 1.00 94.06 266 ASP A O 1
ATOM 1965 N N . ARG A 1 267 ? -6.835 -9.045 -15.654 1.00 92.75 267 ARG A N 1
ATOM 1966 C CA . ARG A 1 267 ? -6.090 -10.197 -16.146 1.00 92.75 267 ARG A CA 1
ATOM 1967 C C . ARG A 1 267 ? -5.101 -9.831 -17.256 1.00 92.75 267 ARG A C 1
ATOM 1969 O O . ARG A 1 267 ? -4.039 -10.439 -17.289 1.00 92.75 26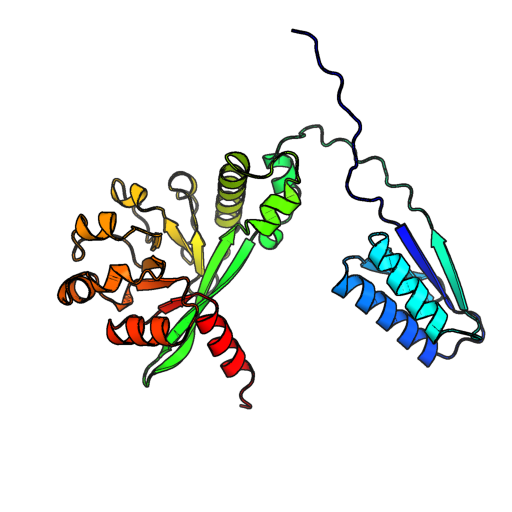7 ARG A O 1
ATOM 1976 N N . ALA A 1 268 ? -5.423 -8.870 -18.119 1.00 94.12 268 ALA A N 1
ATOM 1977 C CA . ALA A 1 268 ? -4.565 -8.501 -19.242 1.00 94.12 268 ALA A CA 1
ATOM 1978 C C . ALA A 1 268 ? -3.266 -7.854 -18.741 1.00 94.12 268 ALA A C 1
ATOM 1980 O O . ALA A 1 268 ? -2.183 -8.269 -19.146 1.00 94.12 268 ALA A O 1
ATOM 1981 N N . ALA A 1 269 ? -3.364 -6.941 -17.770 1.00 93.81 269 ALA A N 1
ATOM 1982 C CA . ALA A 1 269 ? -2.202 -6.336 -17.115 1.00 93.81 269 ALA A CA 1
ATOM 1983 C C . ALA A 1 269 ? -1.300 -7.384 -16.430 1.00 93.81 269 ALA A C 1
ATOM 1985 O O . ALA A 1 269 ? -0.071 -7.303 -16.475 1.00 93.81 269 ALA A O 1
ATOM 1986 N N . LEU A 1 270 ? -1.911 -8.401 -15.809 1.00 93.75 270 LEU A N 1
ATOM 1987 C CA . LEU A 1 270 ? -1.179 -9.508 -15.192 1.00 93.75 270 LEU A CA 1
ATOM 1988 C C . LEU A 1 270 ? -0.462 -10.373 -16.238 1.00 93.75 270 LEU A C 1
ATOM 1990 O O . LEU A 1 270 ? 0.713 -10.687 -16.069 1.00 93.75 270 LEU A O 1
ATOM 1994 N N . GLU A 1 271 ? -1.164 -10.768 -17.301 1.00 93.50 271 GLU A N 1
ATOM 1995 C CA . GLU A 1 271 ? -0.610 -11.587 -18.386 1.00 93.50 271 GLU A CA 1
ATOM 1996 C C . GLU A 1 271 ? 0.526 -10.865 -19.112 1.00 93.50 271 GLU A C 1
ATOM 1998 O O . GLU A 1 271 ? 1.565 -11.476 -19.364 1.00 93.50 271 GLU A O 1
ATOM 2003 N N . TRP A 1 272 ? 0.374 -9.563 -19.366 1.00 94.00 272 TRP A N 1
ATOM 2004 C CA . TRP A 1 272 ? 1.439 -8.731 -19.915 1.00 94.00 272 TRP A CA 1
ATOM 2005 C C . TRP A 1 272 ? 2.686 -8.752 -19.024 1.00 94.00 272 TRP A C 1
ATOM 2007 O O . TRP A 1 272 ? 3.774 -9.080 -19.498 1.00 94.00 272 TRP A O 1
ATOM 2017 N N . GLY A 1 273 ? 2.542 -8.479 -17.723 1.00 93.12 273 GLY A N 1
ATOM 2018 C CA . GLY A 1 273 ? 3.692 -8.459 -16.819 1.00 93.12 273 GLY A CA 1
ATOM 2019 C C . GLY A 1 273 ? 4.365 -9.830 -16.677 1.00 93.12 273 GLY A C 1
ATOM 2020 O O . GLY A 1 273 ? 5.592 -9.917 -16.632 1.00 93.12 273 GLY A O 1
ATOM 2021 N N . LEU A 1 274 ? 3.586 -10.918 -16.689 1.00 93.25 274 LEU A N 1
ATOM 2022 C CA . LEU A 1 274 ? 4.125 -12.282 -16.736 1.00 93.25 274 LEU A CA 1
ATOM 2023 C C . LEU A 1 274 ? 4.913 -12.543 -18.028 1.00 93.25 274 LEU A C 1
ATOM 2025 O O . LEU A 1 274 ? 5.973 -13.165 -17.969 1.00 93.25 274 LEU A O 1
ATOM 2029 N N . ALA A 1 275 ? 4.443 -12.044 -19.175 1.00 92.00 275 ALA A N 1
ATOM 2030 C CA . ALA A 1 275 ? 5.151 -12.159 -20.450 1.00 92.00 275 ALA A CA 1
ATOM 2031 C C . ALA A 1 275 ? 6.489 -11.394 -20.457 1.00 92.00 275 ALA A C 1
ATOM 2033 O O . ALA A 1 275 ? 7.437 -11.841 -21.100 1.00 92.00 275 ALA A O 1
ATOM 2034 N N . GLN A 1 276 ? 6.603 -10.306 -19.684 1.00 92.19 276 GLN A N 1
ATOM 2035 C CA . GLN A 1 276 ? 7.875 -9.600 -19.453 1.00 92.19 276 GLN A CA 1
ATOM 2036 C C . GLN A 1 276 ? 8.795 -10.310 -18.439 1.00 92.19 276 GLN A C 1
ATOM 2038 O O . GLN A 1 276 ? 9.920 -9.871 -18.193 1.00 92.19 276 GLN A O 1
ATOM 2043 N N . GLY A 1 277 ? 8.342 -11.414 -17.835 1.00 91.88 277 GLY A N 1
ATOM 2044 C CA . GLY A 1 277 ? 9.087 -12.166 -16.825 1.00 91.88 277 GLY A CA 1
ATOM 2045 C C . GLY A 1 277 ? 8.981 -11.594 -15.410 1.00 91.88 277 GLY A C 1
ATOM 2046 O O . GLY A 1 277 ? 9.784 -11.961 -14.545 1.00 91.88 277 GLY A O 1
ATOM 2047 N N . PHE A 1 278 ? 8.028 -10.694 -15.146 1.00 93.06 278 PHE A N 1
ATOM 2048 C CA . PHE A 1 278 ? 7.800 -10.182 -13.797 1.00 93.06 278 PHE A CA 1
ATOM 2049 C C . PHE A 1 278 ? 7.233 -11.282 -12.905 1.00 93.06 278 PHE A C 1
ATOM 2051 O O . PHE A 1 278 ? 6.363 -12.058 -13.297 1.00 93.06 278 PHE A O 1
ATOM 2058 N N . ALA A 1 279 ? 7.725 -11.333 -11.670 1.00 90.88 279 ALA A N 1
ATOM 2059 C CA . ALA A 1 279 ? 7.340 -12.361 -10.708 1.00 90.88 279 ALA A CA 1
ATOM 2060 C C . ALA A 1 279 ? 6.524 -11.814 -9.533 1.00 90.88 279 ALA A C 1
ATOM 2062 O O . ALA A 1 279 ? 6.105 -12.609 -8.693 1.00 90.88 279 ALA A O 1
ATOM 2063 N N . ARG A 1 280 ? 6.339 -10.490 -9.432 1.00 93.31 280 ARG A N 1
ATOM 2064 C CA . ARG A 1 280 ? 5.734 -9.814 -8.278 1.00 93.31 280 ARG A CA 1
ATOM 2065 C C . ARG A 1 280 ? 4.716 -8.769 -8.728 1.00 93.31 280 ARG A C 1
ATOM 2067 O O . ARG A 1 280 ? 5.027 -7.937 -9.574 1.00 93.31 280 ARG A O 1
ATOM 2074 N N . PHE A 1 281 ? 3.525 -8.803 -8.136 1.00 94.06 281 PHE A N 1
ATOM 2075 C CA . PHE A 1 281 ? 2.382 -7.987 -8.548 1.00 94.06 281 PHE A CA 1
ATOM 2076 C C . PHE A 1 281 ? 1.605 -7.456 -7.339 1.00 94.06 281 PHE A C 1
ATOM 2078 O O . PHE A 1 281 ? 1.415 -8.179 -6.359 1.00 94.06 281 PHE A O 1
ATOM 2085 N N . THR A 1 282 ? 1.104 -6.225 -7.419 1.00 92.06 282 THR A N 1
ATOM 2086 C CA . THR A 1 282 ? 0.176 -5.632 -6.442 1.00 92.06 282 THR A CA 1
ATOM 2087 C C . THR A 1 282 ? -1.038 -5.037 -7.158 1.00 92.06 282 THR A C 1
ATOM 2089 O O . THR A 1 282 ? -0.959 -4.616 -8.313 1.00 92.06 282 THR A O 1
ATOM 2092 N N . GLY A 1 283 ? -2.188 -5.001 -6.482 1.00 91.38 283 GLY A N 1
ATOM 2093 C CA . GLY A 1 283 ? -3.415 -4.395 -7.005 1.00 91.38 283 GLY A CA 1
ATOM 2094 C C . GLY A 1 283 ? -4.635 -5.322 -6.985 1.00 91.38 283 GLY A C 1
ATOM 2095 O O . GLY A 1 283 ? -4.541 -6.473 -6.550 1.00 91.38 283 GLY A O 1
ATOM 2096 N N . PRO A 1 284 ? -5.793 -4.837 -7.474 1.00 91.38 284 PRO A N 1
ATOM 2097 C CA . PRO A 1 284 ? -7.073 -5.529 -7.329 1.00 91.38 284 PRO A CA 1
ATOM 2098 C C . PRO A 1 284 ? -7.081 -6.964 -7.861 1.00 91.38 284 PRO A C 1
ATOM 2100 O O . PRO A 1 284 ? -7.671 -7.849 -7.242 1.00 91.38 284 PRO A O 1
ATOM 2103 N N . GLN A 1 285 ? -6.429 -7.224 -8.997 1.00 92.31 285 GLN A N 1
ATOM 2104 C CA . GLN A 1 285 ? -6.379 -8.570 -9.562 1.00 92.31 285 GLN A CA 1
ATOM 2105 C C . GLN A 1 285 ? -5.488 -9.504 -8.737 1.00 92.31 285 GLN A C 1
ATOM 2107 O O . GLN A 1 285 ? -5.849 -10.664 -8.527 1.00 92.31 285 GLN A O 1
ATOM 2112 N N . ALA A 1 286 ? -4.358 -9.002 -8.233 1.00 87.69 286 ALA A N 1
ATOM 2113 C CA . ALA A 1 286 ? -3.486 -9.750 -7.332 1.00 87.69 286 ALA A CA 1
ATOM 2114 C C . ALA A 1 286 ? -4.232 -10.142 -6.044 1.00 87.69 286 ALA A C 1
ATOM 2116 O O . ALA A 1 286 ? -4.202 -11.308 -5.637 1.00 87.69 286 ALA A O 1
ATOM 2117 N N . ASP A 1 287 ? -4.988 -9.205 -5.466 1.00 87.50 287 ASP A N 1
ATOM 2118 C CA . ASP A 1 287 ? -5.805 -9.440 -4.273 1.00 87.50 287 ASP A CA 1
ATOM 2119 C C . ASP A 1 287 ? -6.897 -10.491 -4.517 1.00 87.50 287 ASP A C 1
ATOM 2121 O O . ASP A 1 287 ? -7.078 -11.398 -3.698 1.00 87.50 287 ASP A O 1
ATOM 2125 N N . ARG A 1 288 ? -7.591 -10.429 -5.665 1.00 90.38 288 ARG A N 1
ATOM 2126 C CA . ARG A 1 288 ? -8.594 -11.438 -6.058 1.00 90.38 288 ARG A CA 1
ATOM 2127 C C . ARG A 1 288 ? -7.987 -12.837 -6.158 1.00 90.38 288 ARG A C 1
ATOM 2129 O O . ARG A 1 288 ? -8.581 -13.791 -5.657 1.00 90.38 288 ARG A O 1
ATOM 2136 N N . LEU A 1 289 ? -6.813 -12.971 -6.777 1.00 89.38 289 LEU A N 1
ATOM 2137 C CA . LEU A 1 289 ? -6.133 -14.264 -6.916 1.00 89.38 289 LEU A CA 1
ATOM 2138 C C . LEU A 1 289 ? -5.706 -14.832 -5.560 1.00 89.38 289 LEU A C 1
ATOM 2140 O O . LEU A 1 289 ? -5.928 -16.013 -5.287 1.00 89.38 289 LEU A O 1
ATOM 2144 N N . LEU A 1 290 ? -5.155 -13.994 -4.680 1.00 87.19 290 LEU A N 1
ATOM 2145 C CA . LEU A 1 290 ? -4.806 -14.402 -3.319 1.00 87.19 290 LEU A CA 1
ATOM 2146 C C . LEU A 1 290 ? -6.042 -14.797 -2.500 1.00 87.19 290 LEU A C 1
ATOM 2148 O O . LEU A 1 290 ? -5.991 -15.773 -1.749 1.00 87.19 290 LEU A O 1
ATOM 2152 N N . ALA A 1 291 ? -7.159 -14.082 -2.650 1.00 87.62 291 ALA A N 1
ATOM 2153 C CA . ALA A 1 291 ? -8.420 -14.441 -2.007 1.00 87.62 291 ALA A CA 1
ATOM 2154 C C . ALA A 1 291 ? -8.943 -15.800 -2.502 1.00 87.62 291 ALA A C 1
ATOM 2156 O O . ALA A 1 291 ? -9.304 -16.644 -1.682 1.00 87.62 291 ALA A O 1
ATOM 2157 N N . ALA A 1 292 ? -8.908 -16.049 -3.814 1.00 87.31 292 ALA A N 1
ATOM 2158 C CA . ALA A 1 292 ? -9.317 -17.324 -4.401 1.00 87.31 292 ALA A CA 1
ATOM 2159 C C . ALA A 1 292 ? -8.456 -18.502 -3.907 1.00 87.31 292 ALA A C 1
ATOM 2161 O O . ALA A 1 292 ? -8.980 -19.582 -3.641 1.00 87.31 292 ALA A O 1
ATOM 2162 N N . LEU A 1 293 ? -7.146 -18.299 -3.720 1.00 85.25 293 LEU A N 1
ATOM 2163 C CA . LEU A 1 293 ? -6.258 -19.318 -3.148 1.00 85.25 293 LEU A CA 1
ATOM 2164 C C . LEU A 1 293 ? -6.625 -19.694 -1.713 1.00 85.25 293 LEU A C 1
ATOM 2166 O O . LEU A 1 293 ? -6.571 -20.870 -1.363 1.00 85.25 293 LEU A O 1
ATOM 2170 N N . ARG A 1 294 ? -7.015 -18.717 -0.885 1.00 83.75 294 ARG A N 1
ATOM 2171 C CA . ARG A 1 294 ? -7.427 -18.965 0.508 1.00 83.75 294 ARG A CA 1
ATOM 2172 C C . ARG A 1 294 ? -8.726 -19.765 0.609 1.00 83.75 294 ARG A C 1
ATOM 2174 O O . ARG A 1 294 ? -8.968 -20.379 1.640 1.00 83.75 294 ARG A O 1
ATOM 2181 N N . GLN A 1 295 ? -9.552 -19.736 -0.434 1.00 83.62 295 GLN A N 1
ATOM 2182 C CA . GLN A 1 295 ? -10.842 -20.423 -0.482 1.00 83.62 295 GLN A CA 1
ATOM 2183 C C . GLN A 1 295 ? -10.749 -21.856 -1.023 1.00 83.62 295 GLN A C 1
ATOM 2185 O O . GLN A 1 295 ? -11.738 -22.584 -0.964 1.00 83.62 295 GLN A O 1
ATOM 2190 N N . ARG A 1 296 ? -9.592 -22.289 -1.547 1.00 74.94 296 ARG A N 1
ATOM 2191 C CA . ARG A 1 296 ? -9.428 -23.678 -1.988 1.00 74.94 296 ARG A CA 1
ATOM 2192 C C . ARG A 1 296 ? -9.342 -24.601 -0.764 1.00 74.94 296 ARG A C 1
ATOM 2194 O O . ARG A 1 296 ? -8.493 -24.353 0.096 1.00 74.94 296 ARG A O 1
ATOM 2201 N N . PRO A 1 297 ? -10.183 -25.648 -0.670 1.00 57.41 297 PRO A N 1
ATOM 2202 C CA . PRO A 1 297 ? -10.028 -26.660 0.367 1.00 57.41 297 PRO A CA 1
ATOM 2203 C C . PRO A 1 297 ? -8.647 -27.311 0.224 1.00 57.41 297 PRO A C 1
ATOM 2205 O O . PRO A 1 297 ? -8.201 -27.577 -0.895 1.00 57.41 297 PRO A O 1
ATOM 2208 N N . ARG A 1 298 ? -7.960 -27.471 1.358 1.00 57.44 298 ARG A N 1
ATOM 2209 C CA . ARG A 1 298 ? -6.678 -28.177 1.442 1.00 57.44 298 ARG A CA 1
ATOM 2210 C C . ARG A 1 298 ? -6.877 -29.677 1.314 1.00 57.44 298 ARG A C 1
ATOM 2212 O O . ARG A 1 298 ? -7.891 -30.162 1.860 1.00 57.44 298 ARG A O 1
#